Protein AF-A0A9X4HD83-F1 (afdb_monomer_lite)

Radius of gyration: 59.42 Å; chains: 1; bounding box: 118×57×148 Å

Secondary structure (DSSP, 8-state):
---------GGGT---TT-TTTTEEEEEEEESS-EE----TT-HHHHHHS---EE-TT-EEEEEE-TT--EEEE-TTS-EEEE-GGGEEEEEEEESSSSSSTTEEEEEETTEEEEEEHHHHHHHHHHHHHHHHHHHHHHHHHHHHHHHHHHHHHHHHHHHHHHHTT-EEEEEEEEETTTTEEEEEEEEEEE-SSSSSEEEEEEETTS-HHHHHHHHHHS-SSPPPPPPPPPPGGG------PPPPTT----EEEETTEEEESSSS-EEE-SSHHHHHHHHHHHSPPP-

Structure (mmCIF, N/CA/C/O backbone):
data_AF-A0A9X4HD83-F1
#
_entry.id   AF-A0A9X4HD83-F1
#
loop_
_atom_site.group_PDB
_atom_site.id
_atom_site.type_symbol
_atom_site.label_atom_id
_atom_site.label_alt_id
_atom_site.label_comp_id
_atom_site.label_asym_id
_atom_site.label_entity_id
_atom_site.label_seq_id
_atom_site.pdbx_PDB_ins_code
_atom_site.Cartn_x
_atom_site.Cartn_y
_atom_site.Cartn_z
_atom_site.occupancy
_atom_site.B_iso_or_equiv
_atom_site.auth_seq_id
_atom_site.auth_comp_id
_atom_site.auth_asym_id
_atom_site.auth_atom_id
_atom_site.pdbx_PDB_model_num
ATOM 1 N N . MET A 1 1 ? -13.822 3.490 69.985 1.00 32.31 1 MET A N 1
ATOM 2 C CA . MET A 1 1 ? -15.222 3.166 70.335 1.00 32.31 1 MET A CA 1
ATOM 3 C C . MET A 1 1 ? -15.365 1.654 70.404 1.00 32.31 1 MET A C 1
ATOM 5 O O . MET A 1 1 ? -14.929 1.003 69.457 1.00 32.31 1 MET A O 1
ATOM 9 N N . PRO A 1 2 ? -15.870 1.073 71.505 1.00 35.22 2 PRO A N 1
ATOM 10 C CA . PRO A 1 2 ? -16.065 -0.371 71.587 1.00 35.22 2 PRO A CA 1
ATOM 11 C C . PRO A 1 2 ? -17.034 -0.805 70.480 1.00 35.22 2 PRO A C 1
ATOM 13 O O . PRO A 1 2 ? -18.143 -0.284 70.386 1.00 35.22 2 PRO A O 1
ATOM 16 N N . LYS A 1 3 ? -16.575 -1.703 69.596 1.00 40.97 3 LYS A N 1
ATOM 17 C CA . LYS A 1 3 ? -17.375 -2.256 68.497 1.00 40.97 3 LYS A CA 1
ATOM 18 C C . LYS A 1 3 ? -18.615 -2.913 69.095 1.00 40.97 3 LYS A C 1
ATOM 20 O O . LYS A 1 3 ? -18.510 -3.899 69.822 1.00 40.97 3 LYS A O 1
ATOM 25 N N . GLU A 1 4 ? -19.775 -2.343 68.804 1.00 51.53 4 GLU A N 1
ATOM 26 C CA . GLU A 1 4 ? -21.063 -2.898 69.190 1.00 51.53 4 GLU A CA 1
ATOM 27 C C . GLU A 1 4 ? -21.137 -4.350 68.685 1.00 51.53 4 GLU A C 1
ATOM 29 O O . GLU A 1 4 ? -20.899 -4.601 67.501 1.00 51.53 4 GLU A O 1
ATOM 34 N N . LYS A 1 5 ? -21.399 -5.329 69.566 1.00 58.44 5 LYS A N 1
ATOM 35 C CA . LYS A 1 5 ? -21.549 -6.736 69.155 1.00 58.44 5 LYS A CA 1
ATOM 36 C C . LYS A 1 5 ? -22.716 -6.825 68.166 1.00 58.44 5 LYS A C 1
ATOM 38 O O . LYS A 1 5 ? -23.879 -6.744 68.560 1.00 58.44 5 LYS A O 1
ATOM 43 N N . ARG A 1 6 ? -22.392 -6.935 66.876 1.00 66.88 6 ARG A N 1
ATOM 44 C CA . ARG A 1 6 ? -23.356 -7.049 65.779 1.00 66.88 6 ARG A CA 1
ATOM 45 C C . ARG A 1 6 ? -23.996 -8.433 65.858 1.00 66.88 6 ARG A C 1
ATOM 47 O O . ARG A 1 6 ? -23.294 -9.437 65.804 1.00 66.88 6 ARG A O 1
ATOM 54 N N . ILE A 1 7 ? -25.314 -8.480 66.022 1.00 78.88 7 ILE A N 1
ATOM 55 C CA . ILE A 1 7 ? -26.066 -9.737 66.001 1.00 78.88 7 ILE A CA 1
ATOM 56 C C . ILE A 1 7 ? -26.112 -10.222 64.554 1.00 78.88 7 ILE A C 1
ATOM 58 O O . ILE A 1 7 ? -26.499 -9.486 63.647 1.00 78.88 7 ILE A O 1
ATOM 62 N N . GLU A 1 8 ? -25.677 -11.456 64.334 1.00 80.75 8 GLU A N 1
ATOM 63 C CA . GLU A 1 8 ? -25.654 -12.073 63.014 1.00 80.75 8 GLU A CA 1
ATOM 64 C C . GLU A 1 8 ? -27.037 -12.656 62.689 1.00 80.75 8 GLU A C 1
ATOM 66 O O . GLU A 1 8 ? -27.407 -13.738 63.150 1.00 80.75 8 GLU A O 1
ATOM 71 N N . CYS A 1 9 ? -27.828 -11.904 61.922 1.00 85.06 9 CYS A N 1
ATOM 72 C CA . CYS A 1 9 ? -29.148 -12.321 61.452 1.00 85.06 9 CYS A CA 1
ATOM 73 C C . CYS A 1 9 ? -29.027 -13.042 60.096 1.00 85.06 9 CYS A C 1
ATOM 75 O O . CYS A 1 9 ? -28.541 -12.427 59.144 1.00 85.06 9 CYS A O 1
ATOM 77 N N . PRO A 1 10 ? -29.503 -14.294 59.945 1.00 86.25 10 PRO A N 1
ATOM 78 C CA . PRO A 1 10 ? -29.527 -14.991 58.657 1.00 86.25 10 PRO A CA 1
ATOM 79 C C . PRO A 1 10 ? -30.240 -14.220 57.544 1.00 86.25 10 PRO A C 1
ATOM 81 O O . PRO A 1 10 ? -29.787 -14.264 56.402 1.00 86.25 10 PRO A O 1
ATOM 84 N N . ALA A 1 11 ? -31.277 -13.442 57.883 1.00 86.12 11 ALA A N 1
ATOM 85 C CA . ALA A 1 11 ? -31.988 -12.571 56.943 1.00 86.12 11 ALA A CA 1
ATOM 86 C C . ALA A 1 11 ? -31.087 -11.541 56.232 1.00 86.12 11 ALA A C 1
ATOM 88 O O . ALA A 1 11 ? -31.463 -11.023 55.186 1.00 86.12 11 ALA A O 1
ATOM 89 N N . LEU A 1 12 ? -29.903 -11.239 56.780 1.00 83.81 12 LEU A N 1
ATOM 90 C CA . LEU A 1 12 ? -28.929 -10.335 56.157 1.00 83.81 12 LEU A CA 1
ATOM 91 C C . LEU A 1 12 ? -28.120 -11.003 55.044 1.00 83.81 12 LEU A C 1
ATOM 93 O O . LEU A 1 12 ? -27.572 -10.307 54.198 1.00 83.81 12 LEU A O 1
ATOM 97 N N . ARG A 1 13 ? -28.012 -12.335 55.058 1.00 80.88 13 ARG A N 1
ATOM 98 C CA . ARG A 1 13 ? -27.266 -13.104 54.052 1.00 80.88 13 ARG A 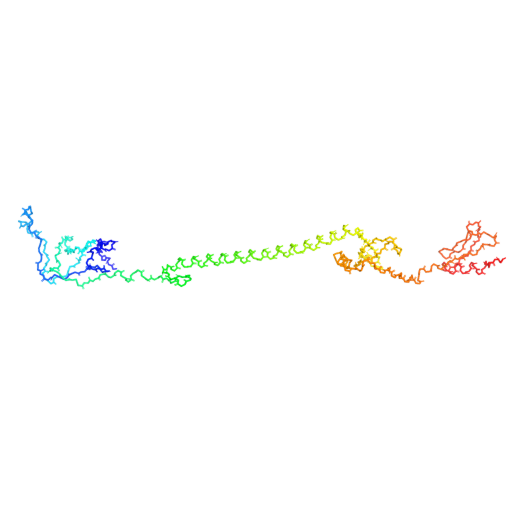CA 1
ATOM 99 C C . ARG A 1 13 ? -28.180 -13.711 53.004 1.00 80.88 13 ARG A C 1
ATOM 101 O O . ARG A 1 13 ? -27.845 -13.716 51.829 1.00 80.88 13 ARG A O 1
ATOM 108 N N . MET A 1 14 ? -29.310 -14.256 53.443 1.00 81.69 14 MET A N 1
ATOM 109 C CA . MET A 1 14 ? -30.221 -15.003 52.587 1.00 81.69 14 MET A CA 1
ATOM 110 C C . MET A 1 14 ? -31.649 -14.850 53.103 1.00 81.69 14 MET A C 1
ATOM 112 O O . MET A 1 14 ? -31.892 -14.969 54.306 1.00 81.69 14 MET A O 1
ATOM 116 N N . ARG A 1 15 ? -32.593 -14.604 52.194 1.00 87.38 15 ARG A N 1
ATOM 117 C CA . ARG A 1 15 ? -34.029 -14.474 52.475 1.00 87.38 15 ARG A CA 1
ATOM 118 C C . ARG A 1 15 ? -34.785 -15.414 51.550 1.00 87.38 15 ARG A C 1
ATOM 120 O O . ARG A 1 15 ? -34.425 -15.520 50.383 1.00 87.38 15 ARG A O 1
ATOM 127 N N . SER A 1 16 ? -35.785 -16.107 52.082 1.00 86.31 16 SER A N 1
ATOM 128 C CA . SER A 1 16 ? -36.700 -16.904 51.262 1.00 86.31 16 SER A CA 1
ATOM 129 C C . SER A 1 16 ? -37.694 -16.006 50.532 1.00 86.31 16 SER A C 1
ATOM 131 O O . SER A 1 16 ? -37.988 -14.910 51.006 1.00 86.31 16 SER A O 1
ATOM 133 N N . ASP A 1 17 ? -38.312 -16.518 49.471 1.00 86.12 17 ASP A N 1
ATOM 134 C CA . ASP A 1 17 ? -39.349 -15.799 48.713 1.00 86.12 17 ASP A CA 1
ATOM 135 C C . ASP A 1 17 ? -40.545 -15.373 49.584 1.00 86.12 17 ASP A C 1
ATOM 137 O O . ASP A 1 17 ? -41.177 -14.354 49.333 1.00 86.12 17 ASP A O 1
ATOM 141 N N . SER A 1 18 ? -40.822 -16.113 50.662 1.00 86.88 18 SER A N 1
ATOM 142 C CA . SER A 1 18 ? -41.888 -15.817 51.627 1.00 86.88 18 SER A CA 1
ATOM 143 C C . SER A 1 18 ? -41.497 -14.816 52.726 1.00 86.88 18 SER A C 1
ATOM 145 O O . SER A 1 18 ? -42.197 -14.716 53.734 1.00 86.88 18 SER A O 1
ATOM 147 N N . TYR A 1 19 ? -40.354 -14.130 52.610 1.00 90.50 19 TYR A N 1
ATOM 148 C CA . TYR A 1 19 ? -39.878 -13.205 53.640 1.00 90.50 19 TYR A CA 1
ATOM 149 C C . TYR A 1 19 ? -40.777 -11.952 53.728 1.00 90.50 19 TYR A C 1
ATOM 151 O O . TYR A 1 19 ? -40.890 -11.209 52.752 1.00 90.50 19 TYR A O 1
ATOM 159 N N . PRO A 1 20 ? -41.379 -11.648 54.894 1.00 88.00 20 PRO A N 1
ATOM 160 C CA . PRO A 1 20 ? -42.465 -10.670 54.993 1.00 88.00 20 PRO A CA 1
ATOM 161 C C . PRO A 1 20 ? -42.009 -9.204 54.972 1.00 88.00 20 PRO A C 1
ATOM 163 O O . PRO A 1 20 ? -42.824 -8.314 54.747 1.00 88.00 20 PRO A O 1
ATOM 166 N N . PHE A 1 21 ? -40.724 -8.918 55.211 1.00 87.12 21 PHE A N 1
ATOM 167 C CA . PHE A 1 21 ? -40.236 -7.545 55.415 1.00 87.12 21 PHE A CA 1
ATOM 168 C C . PHE A 1 21 ? -39.542 -6.923 54.186 1.00 87.12 21 PHE A C 1
ATOM 170 O O . PHE A 1 21 ? -38.970 -5.831 54.267 1.00 87.12 21 PHE A O 1
ATOM 177 N N . GLY A 1 22 ? -39.602 -7.592 53.028 1.00 85.50 22 GLY A N 1
ATOM 178 C CA . GLY A 1 22 ? -39.036 -7.101 51.769 1.00 85.50 22 GLY A CA 1
ATOM 179 C C . GLY A 1 22 ? -37.532 -6.811 51.861 1.00 85.50 22 GLY A C 1
ATOM 180 O O . GLY A 1 22 ? -36.748 -7.658 52.294 1.00 85.50 22 GLY A O 1
ATOM 181 N N . ASN A 1 23 ? -37.123 -5.596 51.468 1.00 84.00 23 ASN A N 1
ATOM 182 C CA . ASN A 1 23 ? -35.718 -5.162 51.457 1.00 84.00 23 ASN A CA 1
ATOM 183 C C . ASN A 1 23 ? -35.147 -4.713 52.809 1.00 84.00 23 ASN A C 1
ATOM 185 O O . ASN A 1 23 ? -33.994 -4.283 52.875 1.00 84.00 23 ASN A O 1
ATOM 189 N N . ARG A 1 24 ? -35.925 -4.845 53.885 1.00 88.62 24 ARG A N 1
ATOM 190 C CA . ARG A 1 24 ? -35.548 -4.381 55.220 1.00 88.62 24 ARG A CA 1
ATOM 191 C C . ARG A 1 24 ? -35.481 -5.544 56.197 1.00 88.62 24 ARG A C 1
ATOM 193 O O . ARG A 1 24 ? -36.272 -6.477 56.111 1.00 88.62 24 ARG A O 1
ATOM 200 N N . VAL A 1 25 ? -34.558 -5.467 57.150 1.00 90.31 25 VAL A N 1
ATOM 201 C CA . VAL A 1 25 ? -34.434 -6.432 58.249 1.00 90.31 25 VAL A CA 1
ATOM 202 C C . VAL A 1 25 ? -34.650 -5.701 59.577 1.00 90.31 25 VAL A C 1
ATOM 204 O O . VAL A 1 25 ? -34.008 -4.670 59.794 1.00 90.31 25 VAL A O 1
ATOM 207 N N . PRO A 1 26 ? -35.529 -6.186 60.476 1.00 92.00 26 PRO A N 1
ATOM 208 C CA . PRO A 1 26 ? -35.697 -5.600 61.804 1.00 92.00 26 PRO A CA 1
ATOM 209 C C . PRO A 1 26 ? -34.367 -5.558 62.570 1.00 92.00 26 PRO A C 1
ATOM 211 O O . PRO A 1 26 ? -33.652 -6.562 62.637 1.00 92.00 26 PRO A O 1
ATOM 214 N N . ARG A 1 27 ? -34.028 -4.400 63.148 1.00 90.38 27 ARG A N 1
ATOM 215 C CA . ARG A 1 27 ? -32.812 -4.205 63.959 1.00 90.38 27 ARG A CA 1
ATOM 216 C C . ARG A 1 27 ? -33.140 -4.155 65.447 1.00 90.38 27 ARG A C 1
ATOM 218 O O . ARG A 1 27 ? -32.462 -4.806 66.247 1.00 90.38 27 ARG A O 1
ATOM 225 N N . THR A 1 28 ? -34.187 -3.421 65.808 1.00 92.75 28 THR A N 1
ATOM 226 C CA . THR A 1 28 ? -34.747 -3.397 67.163 1.00 92.75 28 THR A CA 1
ATOM 227 C C . THR A 1 28 ? -36.263 -3.458 67.111 1.00 92.75 28 THR A C 1
ATOM 229 O O . THR A 1 28 ? -36.877 -2.969 66.161 1.00 92.75 28 THR A O 1
ATOM 232 N N . VAL A 1 29 ? -36.860 -4.046 68.141 1.00 93.81 29 VAL A N 1
ATOM 233 C CA . VAL A 1 29 ? -38.314 -4.111 68.307 1.00 93.81 29 VAL A CA 1
ATOM 234 C C . VAL A 1 29 ? -38.706 -3.579 69.669 1.00 93.81 29 VAL A C 1
ATOM 236 O O . VAL A 1 29 ? -37.963 -3.765 70.635 1.00 93.81 29 VAL A O 1
ATOM 239 N N . ARG A 1 30 ? -39.867 -2.936 69.731 1.00 94.56 30 ARG A N 1
ATOM 240 C CA . ARG A 1 30 ? -40.516 -2.500 70.962 1.00 94.56 30 ARG A CA 1
ATOM 241 C C . ARG A 1 30 ? -41.612 -3.499 71.316 1.00 94.56 30 ARG A C 1
ATOM 243 O O . ARG A 1 30 ? -42.427 -3.858 70.467 1.00 94.56 30 ARG A O 1
ATOM 250 N N . MET A 1 31 ? -41.614 -3.970 72.558 1.00 94.25 31 MET A N 1
ATOM 251 C CA . MET A 1 31 ? -42.592 -4.950 73.033 1.00 94.25 31 MET A CA 1
ATOM 252 C C . MET A 1 31 ? -43.959 -4.300 73.266 1.00 94.25 31 MET A C 1
ATOM 254 O O . MET A 1 31 ? -44.065 -3.341 74.028 1.00 94.25 31 MET A O 1
ATOM 258 N N . LEU A 1 32 ? -45.019 -4.850 72.670 1.00 92.06 32 LEU A N 1
ATOM 259 C CA . LEU A 1 32 ? -46.398 -4.370 72.864 1.00 92.06 32 LEU A CA 1
ATOM 260 C C . LEU A 1 32 ? -47.056 -4.963 74.117 1.00 92.06 32 LEU A C 1
ATOM 262 O O . LEU A 1 32 ? -47.999 -4.397 74.665 1.00 92.06 32 LEU A O 1
ATOM 266 N N . ARG A 1 33 ? -46.547 -6.103 74.590 1.00 90.31 33 ARG A N 1
ATOM 267 C CA . ARG A 1 33 ? -46.971 -6.787 75.818 1.00 90.31 33 ARG A CA 1
ATOM 268 C C . ARG A 1 33 ? -45.798 -7.535 76.436 1.00 90.31 33 ARG A C 1
ATOM 270 O O . ARG A 1 33 ? -44.810 -7.797 75.758 1.00 90.31 33 ARG A O 1
ATOM 277 N N . THR A 1 34 ? -45.915 -7.887 77.713 1.00 90.38 34 THR A N 1
ATOM 278 C CA . THR A 1 34 ? -44.913 -8.725 78.379 1.00 90.38 34 THR A CA 1
ATOM 279 C C . THR A 1 34 ? -44.974 -10.137 77.804 1.00 90.38 34 THR A C 1
ATOM 281 O O . THR A 1 34 ? -46.012 -10.791 77.907 1.00 90.38 34 THR A O 1
ATOM 284 N N . VAL A 1 35 ? -43.874 -10.600 77.206 1.00 86.38 35 VAL A N 1
ATOM 285 C CA . VAL A 1 35 ? -43.758 -11.938 76.607 1.00 86.38 35 VAL A CA 1
ATOM 286 C C . VAL A 1 35 ? -42.845 -12.803 77.461 1.00 86.38 35 VAL A C 1
ATOM 288 O O . VAL A 1 35 ? -41.777 -12.372 77.901 1.00 86.38 35 VAL A O 1
ATOM 291 N N . THR A 1 36 ? -43.269 -14.040 77.681 1.00 85.88 36 THR A N 1
ATOM 292 C CA . THR A 1 36 ? -42.486 -15.093 78.326 1.00 85.88 36 THR A CA 1
ATOM 293 C C . THR A 1 36 ? -42.427 -16.299 77.395 1.00 85.88 36 THR A C 1
ATOM 295 O O . THR A 1 36 ? -43.230 -16.411 76.470 1.00 85.88 36 THR A O 1
ATOM 298 N N . ALA A 1 37 ? -41.453 -17.190 77.585 1.00 78.06 37 ALA A N 1
ATOM 299 C CA . ALA A 1 37 ? -41.402 -18.414 76.787 1.00 78.06 37 ALA A CA 1
ATOM 300 C C . ALA A 1 37 ? -42.675 -19.258 76.991 1.00 78.06 37 ALA A C 1
ATOM 302 O O . ALA A 1 37 ? -43.115 -19.446 78.127 1.00 78.06 37 ALA A O 1
ATOM 303 N N . ASP A 1 38 ? -43.237 -19.780 75.896 1.00 67.62 38 ASP A N 1
ATOM 304 C CA . ASP A 1 38 ? -44.414 -20.651 75.938 1.00 67.62 38 ASP A CA 1
ATOM 305 C C . ASP A 1 38 ? -44.132 -21.914 76.785 1.00 67.62 38 ASP A C 1
ATOM 307 O O . ASP A 1 38 ? -43.090 -22.560 76.604 1.00 67.62 38 ASP A O 1
ATOM 311 N N . PRO A 1 39 ? -45.051 -22.323 77.681 1.00 58.75 39 PRO A N 1
ATOM 312 C CA . PRO A 1 39 ? -44.912 -23.567 78.425 1.00 58.75 39 PRO A CA 1
ATOM 313 C C . PRO A 1 39 ? -45.052 -24.768 77.485 1.00 58.75 39 PRO A C 1
ATOM 315 O O . PRO A 1 39 ? -46.161 -25.162 77.128 1.00 58.75 39 PRO A O 1
ATOM 318 N N . MET A 1 40 ? -43.939 -25.399 77.100 1.00 53.53 40 MET A N 1
ATOM 319 C CA . MET A 1 40 ? -43.999 -26.721 76.473 1.00 53.53 40 MET A CA 1
ATOM 320 C C . MET A 1 40 ? -44.302 -27.816 77.520 1.00 53.53 40 MET A C 1
ATOM 322 O O . MET A 1 40 ? -43.802 -27.739 78.647 1.00 53.53 40 MET A O 1
ATOM 326 N N . PRO A 1 41 ? -45.026 -28.897 77.154 1.00 48.78 41 PRO A N 1
ATOM 327 C CA . PRO A 1 41 ? -45.435 -29.964 78.083 1.00 48.78 41 PRO A CA 1
ATOM 328 C C . PRO A 1 41 ? -44.290 -30.737 78.765 1.00 48.78 41 PRO A C 1
ATOM 330 O O . PRO A 1 41 ? -44.534 -31.473 79.714 1.00 48.78 41 PRO A O 1
ATOM 333 N N . VAL A 1 42 ? -43.041 -30.584 78.308 1.00 50.31 42 VAL A N 1
ATOM 334 C CA . VAL A 1 42 ? -41.858 -31.293 78.844 1.00 50.31 42 VAL A CA 1
ATOM 335 C C . VAL A 1 42 ? -40.857 -30.332 79.520 1.00 50.31 42 VAL A C 1
ATOM 337 O O . VAL A 1 42 ? -39.950 -30.762 80.226 1.00 50.31 42 VAL A O 1
ATOM 340 N N . THR A 1 43 ? -41.054 -29.013 79.407 1.00 50.72 43 THR A N 1
ATOM 341 C CA . THR A 1 43 ? -40.212 -27.965 80.026 1.00 50.72 43 THR A CA 1
ATOM 342 C C . THR A 1 43 ? -40.773 -27.452 81.357 1.00 50.72 43 THR A C 1
ATOM 344 O O . THR A 1 43 ? -40.523 -26.314 81.750 1.00 50.72 43 THR A O 1
ATOM 347 N N . GLY A 1 44 ? -41.512 -28.286 82.095 1.00 46.81 44 GLY A N 1
ATOM 348 C CA . GLY A 1 44 ? -41.990 -27.949 83.445 1.00 46.81 44 GLY A CA 1
ATOM 349 C C . GLY A 1 44 ? -40.860 -27.640 84.442 1.00 46.81 44 GLY A C 1
ATOM 350 O O . GLY A 1 44 ? -41.084 -26.965 85.440 1.00 46.81 44 GLY A O 1
ATOM 351 N N . PHE A 1 45 ? -39.623 -28.061 84.153 1.00 48.44 45 PHE A N 1
ATOM 352 C CA . PHE A 1 45 ? -38.461 -27.826 85.016 1.00 48.44 45 PHE A CA 1
ATOM 353 C C . PHE A 1 45 ? -37.975 -26.364 85.064 1.00 48.44 45 PHE A C 1
ATOM 355 O O . PHE A 1 45 ? -37.441 -25.955 86.095 1.00 48.44 45 PHE A O 1
ATOM 362 N N . SER A 1 46 ? -38.173 -25.558 84.011 1.00 48.91 46 SER A N 1
ATOM 363 C CA . SER A 1 46 ? -37.721 -24.150 83.993 1.00 48.91 46 SER A CA 1
ATOM 364 C C . SER A 1 46 ? -38.647 -23.217 84.780 1.00 48.91 46 SER A C 1
ATOM 366 O O . SER A 1 46 ? -38.176 -22.257 85.386 1.00 48.91 46 SER A O 1
ATOM 368 N N . TYR A 1 47 ? -39.940 -23.549 84.870 1.00 52.69 47 TYR A N 1
ATOM 369 C CA . TYR A 1 47 ? -40.904 -22.833 85.718 1.00 52.69 47 TYR A CA 1
ATOM 370 C C . TYR A 1 47 ? -40.582 -22.950 87.214 1.00 52.69 47 TYR A C 1
ATOM 372 O O . TYR A 1 47 ? -40.932 -22.069 87.992 1.00 52.69 47 TYR A O 1
ATOM 380 N N . ILE A 1 48 ? -39.890 -24.020 87.615 1.00 52.53 48 ILE A N 1
ATOM 381 C CA . ILE A 1 48 ? -39.594 -24.336 89.018 1.00 52.53 48 ILE A CA 1
ATOM 382 C C . ILE A 1 48 ? -38.316 -23.626 89.510 1.00 52.53 48 ILE A C 1
ATOM 384 O O . ILE A 1 48 ? -38.152 -23.431 90.712 1.00 52.53 48 ILE A O 1
ATOM 388 N N . LYS A 1 49 ? -37.413 -23.204 88.609 1.00 54.16 49 LYS A N 1
ATOM 389 C CA . LYS A 1 49 ? -36.118 -22.584 88.965 1.00 54.16 49 LYS A CA 1
ATOM 390 C C . LYS A 1 49 ? -36.055 -21.056 88.834 1.00 54.16 49 LYS A C 1
ATOM 392 O O . LYS A 1 49 ? -35.046 -20.480 89.217 1.00 54.16 49 LYS A O 1
ATOM 397 N N . GLY A 1 50 ? -37.100 -20.397 88.328 1.00 57.22 50 GLY A N 1
ATOM 398 C CA . GLY A 1 50 ? -37.184 -18.928 88.259 1.00 57.22 50 GLY A CA 1
ATOM 399 C C . GLY A 1 50 ? -36.419 -18.254 87.107 1.00 57.22 50 GLY A C 1
ATOM 400 O O . GLY A 1 50 ? -36.591 -17.058 86.901 1.00 57.22 50 GLY A O 1
ATOM 401 N N . ASP A 1 51 ? -35.653 -18.999 86.306 1.00 63.50 51 ASP A N 1
ATOM 402 C CA . ASP A 1 51 ? -34.876 -18.483 85.163 1.00 63.50 51 ASP A CA 1
ATOM 403 C C . ASP A 1 51 ? -35.692 -18.448 83.854 1.00 63.50 51 ASP A C 1
ATOM 405 O O . ASP A 1 51 ? -35.270 -18.951 82.809 1.00 63.50 51 ASP A O 1
ATOM 409 N N . MET A 1 52 ? -36.899 -17.877 83.889 1.00 70.06 52 MET A N 1
ATOM 410 C CA . MET A 1 52 ? -37.699 -17.717 82.671 1.00 70.06 52 MET A CA 1
ATOM 411 C C . MET A 1 52 ? -37.258 -16.464 81.901 1.00 70.06 52 MET A C 1
ATOM 413 O O . MET A 1 52 ? -37.205 -15.381 82.484 1.00 70.06 52 MET A O 1
ATOM 417 N N . PRO A 1 53 ? -36.971 -16.562 80.590 1.00 80.44 53 PRO A N 1
ATOM 418 C CA . PRO A 1 53 ? -36.725 -15.384 79.770 1.00 80.44 53 PRO A CA 1
ATOM 419 C C . PRO A 1 53 ? -38.013 -14.555 79.680 1.00 80.44 53 PRO A C 1
ATOM 421 O O . PRO A 1 53 ? -39.040 -15.043 79.202 1.00 80.44 53 PRO A O 1
ATOM 424 N N . VAL A 1 54 ? -37.948 -13.308 80.149 1.00 85.69 54 VAL A N 1
ATOM 425 C CA . VAL A 1 54 ? -39.057 -12.345 80.120 1.00 85.69 54 VAL A CA 1
ATOM 426 C C . VAL A 1 54 ? -38.625 -11.114 79.332 1.00 85.69 54 VAL A C 1
ATOM 428 O O . VAL A 1 54 ? -37.567 -10.548 79.602 1.00 85.69 54 VAL A O 1
ATOM 431 N N . ALA A 1 55 ? -39.455 -10.699 78.378 1.00 88.69 55 ALA A N 1
ATOM 432 C CA . ALA A 1 55 ? -39.348 -9.419 77.689 1.00 88.69 55 ALA A CA 1
ATOM 433 C C . ALA A 1 55 ? -40.501 -8.513 78.163 1.00 88.69 55 ALA A C 1
ATOM 435 O O . ALA A 1 55 ? -41.652 -8.777 77.802 1.00 88.69 55 ALA A O 1
ATOM 436 N N . PRO A 1 56 ? -40.241 -7.498 79.008 1.00 89.94 56 PRO A N 1
ATOM 437 C CA . PRO A 1 56 ? -41.277 -6.614 79.537 1.00 89.94 56 PRO A CA 1
ATOM 438 C C . PRO A 1 56 ? -41.928 -5.751 78.453 1.00 89.94 56 PRO A C 1
ATOM 440 O O . PRO A 1 56 ? -41.303 -5.396 77.455 1.00 89.94 56 PRO A O 1
ATOM 443 N N . VAL A 1 57 ? -43.192 -5.380 78.670 1.00 92.94 57 VAL A N 1
ATOM 444 C CA . VAL A 1 57 ? -43.910 -4.421 77.817 1.00 92.94 57 VAL A CA 1
ATOM 445 C C . VAL A 1 57 ? -43.173 -3.077 77.722 1.00 92.94 57 VAL A C 1
ATOM 447 O O . VAL A 1 57 ? -42.593 -2.611 78.700 1.00 92.94 57 VAL A O 1
ATOM 450 N N . ASN A 1 58 ? -43.233 -2.438 76.552 1.00 90.75 58 ASN A N 1
ATOM 451 C CA . ASN A 1 58 ? -42.586 -1.171 76.190 1.00 90.75 58 ASN A CA 1
ATOM 452 C C . ASN A 1 58 ? -41.050 -1.162 76.201 1.00 90.75 58 ASN A C 1
ATOM 454 O O . ASN A 1 58 ? -40.460 -0.136 75.859 1.00 90.75 58 ASN A O 1
ATOM 458 N N . GLU A 1 59 ? -40.387 -2.272 76.527 1.00 92.31 59 GLU A N 1
ATOM 459 C CA . GLU A 1 59 ? -38.936 -2.359 76.394 1.00 92.31 59 GLU A CA 1
ATOM 460 C C . GLU A 1 59 ? -38.514 -2.609 74.943 1.00 92.31 59 GLU A C 1
ATOM 462 O O . GLU A 1 59 ? -39.219 -3.252 74.157 1.00 92.31 59 GLU A O 1
ATOM 467 N N . ILE A 1 60 ? -37.345 -2.070 74.589 1.00 93.06 60 ILE A N 1
ATOM 468 C CA . ILE A 1 60 ? -36.765 -2.185 73.253 1.00 93.06 60 ILE A CA 1
ATOM 469 C C . ILE A 1 60 ? -35.634 -3.203 73.295 1.00 93.06 60 ILE A C 1
ATOM 471 O O . ILE A 1 60 ? -34.627 -3.011 73.979 1.00 93.06 60 ILE A O 1
ATOM 475 N N . PHE A 1 61 ? -35.766 -4.254 72.493 1.00 91.69 61 PHE A N 1
ATOM 476 C CA . PHE A 1 61 ? -34.752 -5.292 72.368 1.00 91.69 61 PHE A CA 1
ATOM 477 C C . PHE A 1 61 ? -34.118 -5.275 70.986 1.00 91.69 61 PHE A C 1
ATOM 479 O O . PHE A 1 61 ? -34.764 -5.012 69.967 1.00 91.69 61 PHE A O 1
ATOM 486 N N . LYS A 1 62 ? -32.828 -5.613 70.939 1.00 92.38 62 LYS A N 1
ATOM 487 C CA . LYS A 1 62 ? -32.202 -6.008 69.679 1.00 92.38 62 LYS A CA 1
ATOM 488 C C . LYS A 1 62 ? -32.785 -7.337 69.242 1.00 92.38 62 LYS A C 1
ATOM 490 O O . LYS A 1 62 ? -33.030 -8.206 70.078 1.00 92.38 62 LYS A O 1
ATOM 495 N N . VAL A 1 63 ? -32.951 -7.510 67.940 1.00 92.56 63 VAL A N 1
ATOM 496 C CA . VAL A 1 63 ? -33.569 -8.721 67.411 1.00 92.56 63 VAL A CA 1
ATOM 497 C C . VAL A 1 63 ? -32.651 -9.514 66.515 1.00 92.56 63 VAL A C 1
ATOM 499 O O . VAL A 1 63 ? -31.794 -8.990 65.805 1.00 92.56 63 VAL A O 1
ATOM 502 N N . TRP A 1 64 ? -32.868 -10.817 66.559 1.00 93.25 64 TRP A N 1
ATOM 503 C CA . TRP A 1 64 ? -32.361 -11.770 65.603 1.00 93.25 64 TRP A CA 1
ATOM 504 C C . TRP A 1 64 ? -33.502 -12.162 64.664 1.00 93.25 64 TRP A C 1
ATOM 506 O O . TRP A 1 64 ? -34.573 -12.544 65.130 1.00 93.25 64 TRP A O 1
ATOM 516 N N . THR A 1 65 ? -33.276 -12.072 63.352 1.00 92.44 65 THR A N 1
ATOM 517 C CA . THR A 1 65 ? -34.282 -12.430 62.339 1.00 92.44 65 THR A CA 1
ATOM 518 C C . THR A 1 65 ? -33.746 -13.534 61.434 1.00 92.44 65 THR A C 1
ATOM 520 O O . THR A 1 65 ? -32.663 -13.389 60.851 1.00 92.44 65 THR A O 1
ATOM 523 N N . ASN A 1 66 ? -34.488 -14.635 61.305 1.00 91.75 66 ASN A N 1
ATOM 524 C CA . ASN A 1 66 ? -34.124 -15.727 60.399 1.00 91.75 66 ASN A CA 1
ATOM 525 C C . ASN A 1 66 ? -34.477 -15.403 58.931 1.00 91.75 66 ASN A C 1
ATOM 527 O O . ASN A 1 66 ? -35.179 -14.436 58.643 1.00 91.75 66 ASN A O 1
ATOM 531 N N . SER A 1 67 ? -34.033 -16.243 57.994 1.00 90.69 67 SER A N 1
ATOM 532 C CA . SER A 1 67 ? -34.264 -16.065 56.550 1.00 90.69 67 SER A CA 1
ATOM 533 C C . SER A 1 67 ? -35.735 -16.106 56.112 1.00 90.69 67 SER A C 1
ATOM 535 O O . SER A 1 67 ? -36.034 -15.675 55.002 1.00 90.69 67 SER A O 1
ATOM 537 N N . HIS A 1 68 ? -36.643 -16.578 56.972 1.00 90.00 68 HIS A N 1
ATOM 538 C CA . HIS A 1 68 ? -38.083 -16.676 56.710 1.00 90.00 68 HIS A CA 1
ATOM 539 C C . HIS A 1 68 ? -38.904 -15.562 57.378 1.00 90.00 68 HIS A C 1
ATOM 541 O O . HIS A 1 68 ? -40.107 -15.481 57.158 1.00 90.00 68 HIS A O 1
ATOM 547 N N . GLY A 1 69 ? -38.276 -14.692 58.177 1.00 88.75 69 GLY A N 1
ATOM 548 C CA . GLY A 1 69 ? -38.949 -13.579 58.851 1.00 88.75 69 GLY A CA 1
ATOM 549 C C . GLY A 1 69 ? -39.407 -13.850 60.282 1.00 88.75 69 GLY A C 1
ATOM 550 O O . GLY A 1 69 ? -40.069 -12.996 60.858 1.00 88.75 69 GLY A O 1
ATOM 551 N N . ALA A 1 70 ? -39.041 -14.982 60.888 1.00 90.94 70 ALA A N 1
ATOM 552 C CA . ALA A 1 70 ? -39.250 -15.183 62.319 1.00 90.94 70 ALA A CA 1
ATOM 553 C C . ALA A 1 70 ? -38.285 -14.297 63.118 1.00 90.94 70 ALA A C 1
ATOM 555 O O . ALA A 1 70 ? -37.080 -14.265 62.834 1.00 90.94 70 ALA A O 1
ATOM 556 N N . VAL A 1 71 ? -38.823 -13.602 64.118 1.00 92.12 71 VAL A N 1
ATOM 557 C CA . VAL A 1 71 ? -38.113 -12.604 64.923 1.00 92.12 71 VAL A CA 1
ATOM 558 C C . VAL A 1 71 ? -37.953 -13.122 66.349 1.00 92.12 71 VAL A C 1
ATOM 560 O O . VAL A 1 71 ? -38.885 -13.671 66.930 1.00 92.12 71 VAL A O 1
ATOM 563 N N . ALA A 1 72 ? -36.764 -12.945 66.919 1.00 92.31 72 ALA A N 1
ATOM 564 C CA . ALA A 1 72 ? -36.496 -13.237 68.319 1.00 92.31 72 ALA A CA 1
ATOM 565 C C . ALA A 1 72 ? -35.803 -12.053 69.001 1.00 92.31 72 ALA A C 1
ATOM 567 O O . ALA A 1 72 ? -34.791 -11.558 68.498 1.00 92.31 72 ALA A O 1
ATOM 568 N N . ALA A 1 73 ? -36.310 -11.627 70.158 1.00 91.75 73 ALA A N 1
ATOM 569 C CA . ALA A 1 73 ? -35.628 -10.672 71.025 1.00 91.75 73 ALA A CA 1
ATOM 570 C C . ALA A 1 73 ? -34.373 -11.311 71.627 1.00 91.75 73 ALA A C 1
ATOM 572 O O . ALA A 1 73 ? -34.414 -12.434 72.130 1.00 91.75 73 ALA A O 1
ATOM 573 N N . VAL A 1 74 ? -33.252 -10.595 71.582 1.00 90.62 74 VAL A N 1
ATOM 574 C CA . VAL A 1 74 ? -32.004 -10.986 72.241 1.00 90.62 74 VAL A CA 1
ATOM 575 C C . VAL A 1 74 ? -31.954 -10.295 73.600 1.00 90.62 74 VAL A C 1
ATOM 577 O O . VAL A 1 74 ? -31.749 -9.083 73.681 1.00 90.62 74 VAL A O 1
ATOM 580 N N . LEU A 1 75 ? -32.159 -11.072 74.662 1.00 87.69 75 LEU A N 1
ATOM 581 C CA . LEU A 1 75 ? -32.145 -10.597 76.043 1.00 87.69 75 LEU A CA 1
ATOM 582 C C . LEU A 1 75 ? -30.714 -10.253 76.506 1.00 87.69 75 LEU A C 1
ATOM 584 O O . LEU A 1 75 ? -29.740 -10.724 75.906 1.00 87.69 75 LEU A O 1
ATOM 588 N N . PRO A 1 76 ? -30.543 -9.478 77.598 1.00 83.19 76 PRO A N 1
ATOM 589 C CA . PRO A 1 76 ? -29.222 -9.077 78.098 1.00 83.19 76 PRO A CA 1
ATOM 590 C C . PRO A 1 76 ? -28.287 -10.247 78.433 1.00 83.19 76 PRO A C 1
ATOM 592 O O . PRO A 1 76 ? -27.072 -10.134 78.287 1.00 83.19 76 PRO A O 1
ATOM 595 N N . ASN A 1 77 ? -28.850 -11.392 78.830 1.00 79.81 77 ASN A N 1
ATOM 596 C CA . ASN A 1 77 ? -28.112 -12.627 79.104 1.00 79.81 77 ASN A CA 1
ATOM 597 C C . ASN A 1 77 ? -27.704 -13.399 77.826 1.00 79.81 77 ASN A C 1
ATOM 599 O O . ASN A 1 77 ? -27.149 -14.489 77.918 1.00 79.81 77 ASN A O 1
ATOM 603 N N . GLY A 1 78 ? -27.986 -12.858 76.635 1.00 80.69 78 GLY A N 1
ATOM 604 C CA . GLY A 1 78 ? -27.719 -13.483 75.337 1.00 80.69 78 GLY A CA 1
ATOM 605 C C . GLY A 1 78 ? -28.759 -14.518 74.898 1.00 80.69 78 GLY A C 1
ATOM 606 O O . GLY A 1 78 ? -28.672 -15.023 73.776 1.00 80.69 78 GLY A O 1
ATOM 607 N N . THR A 1 79 ? -29.750 -14.817 75.742 1.00 84.25 79 THR A N 1
ATOM 608 C CA . THR A 1 79 ? -30.845 -15.736 75.411 1.00 84.25 79 THR A CA 1
ATOM 609 C C . THR A 1 79 ? -31.760 -15.115 74.364 1.00 84.25 79 THR A C 1
ATOM 611 O O . THR A 1 79 ? -31.992 -13.906 74.359 1.00 84.25 79 THR A O 1
ATOM 614 N N . ARG A 1 80 ? -32.288 -15.948 73.466 1.00 88.25 80 ARG A N 1
ATOM 615 C CA . ARG A 1 80 ? -33.228 -15.519 72.428 1.00 88.25 80 ARG A CA 1
ATOM 616 C C . ARG A 1 80 ? -34.642 -15.935 72.803 1.00 88.25 80 ARG A C 1
ATOM 618 O O . ARG A 1 80 ? -34.879 -17.111 73.058 1.00 88.25 80 ARG A O 1
ATOM 625 N N . LEU A 1 81 ? -35.560 -14.979 72.795 1.00 89.19 81 LEU A N 1
ATOM 626 C CA . LEU A 1 81 ? -36.984 -15.201 73.010 1.00 89.19 81 LEU A CA 1
ATOM 627 C C . LEU A 1 81 ? -37.715 -14.996 71.684 1.00 89.19 81 LEU A C 1
ATOM 629 O O . LEU A 1 81 ? -37.671 -13.902 71.128 1.00 89.19 81 LEU A O 1
ATOM 633 N N . GLY A 1 82 ? -38.329 -16.054 71.152 1.00 89.81 82 GLY A N 1
ATOM 634 C CA . GLY A 1 82 ? -39.127 -15.967 69.928 1.00 89.81 82 GLY A CA 1
ATOM 635 C C . GLY A 1 82 ? -40.350 -15.080 70.139 1.00 89.81 82 GLY A C 1
ATOM 636 O O . GLY A 1 82 ? -40.982 -15.168 71.187 1.00 89.81 82 GLY A O 1
ATOM 637 N N . LEU A 1 83 ? -40.653 -14.233 69.158 1.00 91.00 83 LEU A N 1
ATOM 638 C CA . LEU A 1 83 ? -41.758 -13.283 69.216 1.00 91.00 83 LEU A CA 1
ATOM 639 C C . LEU A 1 83 ? -42.779 -13.579 68.120 1.00 91.00 83 LEU A C 1
ATOM 641 O O . LEU A 1 83 ? -42.414 -13.862 66.972 1.00 91.00 83 LEU A O 1
ATOM 645 N N . ARG A 1 84 ? -44.059 -13.454 68.458 1.00 89.00 84 ARG A N 1
ATOM 646 C CA . ARG A 1 84 ? -45.162 -13.490 67.492 1.00 89.00 84 ARG A CA 1
ATOM 647 C C . ARG A 1 84 ? -45.396 -12.094 66.902 1.00 89.00 84 ARG A C 1
ATOM 649 O O . ARG A 1 84 ? -45.163 -11.109 67.601 1.00 89.00 84 ARG A O 1
ATOM 656 N N . PRO A 1 85 ? -45.855 -11.969 65.645 1.00 88.25 85 PRO A N 1
ATOM 657 C CA . PRO A 1 85 ? -46.038 -10.670 64.985 1.00 88.25 85 PRO A CA 1
ATOM 658 C C . PRO A 1 85 ? -46.878 -9.657 65.777 1.00 88.25 85 PRO A C 1
ATOM 660 O O . PRO A 1 85 ? -46.621 -8.463 65.715 1.00 88.25 85 PRO A O 1
ATOM 663 N N . GLU A 1 86 ? -47.860 -10.124 66.544 1.00 91.00 86 GLU A N 1
ATOM 664 C CA . GLU A 1 86 ? -48.743 -9.302 67.376 1.00 91.00 86 GLU A CA 1
ATOM 665 C C . GLU A 1 86 ? -48.154 -8.917 68.755 1.00 91.00 86 GLU A C 1
ATOM 667 O O . GLU A 1 86 ? -48.808 -8.247 69.554 1.00 91.00 86 GLU A O 1
ATOM 672 N N . GLU A 1 87 ? -46.953 -9.388 69.097 1.00 91.00 87 GLU A N 1
ATOM 673 C CA . G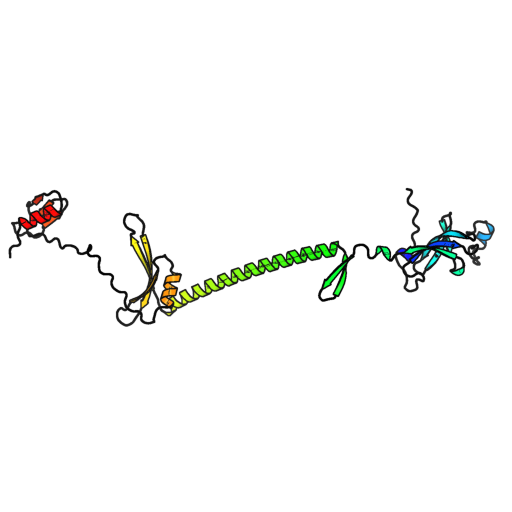LU A 1 87 ? -46.302 -9.139 70.394 1.00 91.00 87 GLU A CA 1
ATOM 674 C C . GLU A 1 87 ? -45.348 -7.946 70.382 1.00 91.00 87 GLU A C 1
ATOM 676 O O . GLU A 1 87 ? -44.960 -7.458 71.447 1.00 91.00 87 GLU A O 1
ATOM 681 N N . PHE A 1 88 ? -44.976 -7.467 69.200 1.00 93.75 88 PHE A N 1
ATOM 682 C CA . PHE A 1 88 ? -43.983 -6.421 69.035 1.00 93.75 88 PHE A CA 1
ATOM 683 C C . PHE A 1 88 ? -44.306 -5.522 67.847 1.00 93.75 88 PHE A C 1
ATOM 685 O O . PHE A 1 88 ? -45.058 -5.876 66.945 1.00 93.75 88 PHE A O 1
ATOM 692 N N . GLU A 1 89 ? -43.650 -4.374 67.818 1.00 94.12 89 GLU A N 1
ATOM 693 C CA . GLU A 1 89 ? -43.533 -3.536 66.632 1.00 94.12 89 GLU A CA 1
ATOM 694 C C . GLU A 1 89 ? -42.055 -3.256 66.342 1.00 94.12 89 GLU A C 1
ATOM 696 O O . GLU A 1 89 ? -41.206 -3.276 67.237 1.00 94.12 89 GLU A O 1
ATOM 701 N N . VAL A 1 90 ? -41.713 -3.047 65.071 1.00 93.19 90 VAL A N 1
ATOM 702 C CA . VAL A 1 90 ? -40.325 -2.789 64.675 1.00 93.19 90 VAL A CA 1
ATOM 703 C C . VAL A 1 90 ? -40.011 -1.310 64.862 1.00 93.19 90 VAL A C 1
ATOM 705 O O . VAL A 1 90 ? -40.535 -0.470 64.136 1.00 93.19 90 VAL A O 1
ATOM 708 N N . GLU A 1 91 ? -39.117 -1.016 65.802 1.00 91.69 91 GLU A N 1
ATOM 709 C CA . GLU A 1 91 ? -38.687 0.345 66.138 1.00 91.69 91 GLU A CA 1
ATOM 710 C C . GLU A 1 91 ? -37.664 0.863 65.118 1.00 91.69 91 GLU A C 1
ATOM 712 O O . GLU A 1 91 ? -37.780 1.971 64.600 1.00 91.69 91 GLU A O 1
ATOM 717 N N . THR A 1 92 ? -36.651 0.049 64.790 1.00 90.56 92 THR A N 1
ATOM 718 C CA . THR A 1 92 ? -35.628 0.422 63.803 1.00 90.56 92 THR A CA 1
ATOM 719 C C . THR A 1 92 ? -35.402 -0.675 62.776 1.00 90.56 92 THR A C 1
ATOM 721 O O . THR A 1 92 ? -35.369 -1.870 63.086 1.00 90.56 92 THR A O 1
ATOM 724 N N . TRP A 1 93 ? -35.204 -0.243 61.534 1.00 90.38 93 TRP A N 1
ATOM 725 C CA . TRP A 1 93 ? -34.961 -1.098 60.381 1.00 90.38 93 TRP A CA 1
ATOM 726 C C . TRP A 1 93 ? -33.509 -0.989 59.925 1.00 90.38 93 TRP A C 1
ATOM 728 O O . TRP A 1 93 ? -32.879 0.062 60.045 1.00 90.38 93 TRP A O 1
ATOM 738 N N . LEU A 1 94 ? -32.991 -2.071 59.355 1.00 84.75 94 LEU A N 1
ATOM 739 C CA . LEU A 1 94 ? -31.814 -2.043 58.501 1.00 84.75 94 LEU A CA 1
ATOM 740 C C . LEU A 1 94 ? -32.272 -2.145 57.041 1.00 84.75 94 LEU A C 1
ATOM 742 O O . LEU A 1 94 ? -32.849 -3.163 56.659 1.00 84.75 94 LEU A O 1
ATOM 746 N N . ASP A 1 95 ? -32.032 -1.099 56.251 1.00 79.50 95 ASP A N 1
ATOM 747 C CA . ASP A 1 95 ? -32.341 -1.070 54.819 1.00 79.50 95 ASP A CA 1
ATOM 748 C C . ASP A 1 95 ? -31.144 -1.575 54.007 1.00 79.50 95 ASP A C 1
ATOM 750 O O . ASP A 1 95 ? -30.035 -1.060 54.146 1.00 79.50 95 ASP A O 1
ATOM 754 N N . LEU A 1 96 ? -31.365 -2.608 53.191 1.00 72.62 96 LEU A N 1
ATOM 755 C CA . LEU A 1 96 ? -30.333 -3.213 52.345 1.00 72.62 96 LEU A CA 1
ATOM 756 C C . LEU A 1 96 ? -30.328 -2.641 50.917 1.00 72.62 96 LEU A C 1
ATOM 758 O O . LEU A 1 96 ? -29.460 -3.000 50.125 1.00 72.62 96 LEU A O 1
ATOM 762 N N . SER A 1 97 ? -31.281 -1.770 50.564 1.00 63.72 97 SER A N 1
ATOM 763 C CA . SER A 1 97 ? -31.371 -1.193 49.214 1.00 63.72 97 SER A CA 1
ATOM 764 C C . SER A 1 97 ? -30.287 -0.149 48.931 1.00 63.72 97 SER A C 1
ATOM 766 O O . SER A 1 97 ? -29.838 -0.019 47.794 1.00 63.72 97 SER A O 1
ATOM 768 N N . THR A 1 98 ? -29.803 0.539 49.965 1.00 55.31 98 THR A N 1
ATOM 769 C CA . THR A 1 98 ? -28.858 1.656 49.835 1.00 55.31 98 THR A CA 1
ATOM 770 C C . THR A 1 98 ? -27.427 1.217 49.516 1.00 55.31 98 THR A C 1
ATOM 772 O O . THR A 1 98 ? -26.669 1.997 48.954 1.00 55.31 98 THR A O 1
ATOM 775 N N . GLU A 1 99 ? -27.031 -0.019 49.839 1.00 54.66 99 GLU A N 1
ATOM 776 C CA . GLU A 1 99 ? -25.649 -0.491 49.630 1.00 54.66 99 GLU A CA 1
ATOM 777 C C . GLU A 1 99 ? -25.411 -1.094 48.232 1.00 54.66 99 GLU A C 1
ATOM 779 O O . GLU A 1 99 ? -24.267 -1.180 47.795 1.00 54.66 99 GLU A O 1
ATOM 784 N N . ALA A 1 100 ? -26.460 -1.478 47.496 1.00 57.84 100 ALA A N 1
ATOM 785 C CA . ALA A 1 100 ? -26.309 -2.241 46.251 1.00 57.84 100 ALA A CA 1
ATOM 786 C C . ALA A 1 100 ? -25.981 -1.393 45.004 1.00 57.84 100 ALA A C 1
ATOM 788 O O . ALA A 1 100 ? -25.495 -1.935 44.014 1.00 57.84 100 ALA A O 1
ATOM 789 N N . THR A 1 101 ? -26.238 -0.081 45.020 1.00 54.72 101 THR A N 1
ATOM 790 C CA . THR A 1 101 ? -26.103 0.785 43.827 1.00 54.72 101 THR A CA 1
ATOM 791 C C . THR A 1 101 ? -25.015 1.852 43.937 1.00 54.72 101 THR A C 1
ATOM 793 O O . THR A 1 101 ? -24.783 2.593 42.982 1.00 54.72 101 THR A O 1
ATOM 796 N N . VAL A 1 102 ? -24.338 1.958 45.080 1.00 57.25 102 VAL A N 1
ATOM 797 C CA . VAL A 1 102 ? -23.284 2.958 45.289 1.00 57.25 102 VAL A CA 1
ATOM 798 C C . VAL A 1 102 ? -22.011 2.496 44.571 1.00 57.25 102 VAL A C 1
ATOM 800 O O . VAL A 1 102 ? -21.357 1.555 45.007 1.00 57.25 102 VAL A O 1
ATOM 803 N N . GLY A 1 103 ? -21.665 3.154 43.458 1.00 66.62 103 GLY A N 1
ATOM 804 C CA . GLY A 1 103 ? -20.424 2.907 42.701 1.00 66.62 103 GLY A CA 1
ATOM 805 C C . GLY A 1 103 ? -20.573 2.137 41.380 1.00 66.62 103 GLY A C 1
ATOM 806 O O . GLY A 1 103 ? -19.561 1.765 40.782 1.00 66.62 103 GLY A O 1
ATOM 807 N N . LEU A 1 104 ? -21.804 1.898 40.915 1.00 80.00 104 LEU A N 1
ATOM 808 C CA . LEU A 1 104 ? -22.064 1.336 39.586 1.00 80.00 104 LEU A CA 1
ATOM 809 C C . LEU A 1 104 ? -22.191 2.444 38.527 1.00 80.00 104 LEU A C 1
ATOM 811 O O . LEU A 1 104 ? -22.852 3.456 38.760 1.00 80.00 104 LEU A O 1
ATOM 815 N N . VAL A 1 105 ? -21.610 2.218 37.351 1.00 84.56 105 VAL A N 1
ATOM 816 C CA . VAL A 1 105 ? -21.705 3.081 36.165 1.00 84.56 105 VAL A CA 1
ATOM 817 C C . VAL A 1 105 ? -22.535 2.429 35.069 1.00 84.56 105 VAL A C 1
ATOM 819 O O . VAL A 1 105 ? -22.652 1.205 35.005 1.00 84.56 105 VAL A O 1
ATOM 822 N N . ASP A 1 106 ? -23.129 3.259 34.217 1.00 87.25 106 ASP A N 1
ATOM 823 C CA . ASP A 1 106 ? -23.861 2.798 33.044 1.00 87.25 106 ASP A CA 1
ATOM 824 C C . ASP A 1 106 ? -22.896 2.380 31.934 1.00 87.25 106 ASP A C 1
ATOM 826 O O . ASP A 1 106 ? -22.032 3.150 31.519 1.00 87.25 106 ASP A O 1
ATOM 830 N N . PHE A 1 107 ? -23.061 1.154 31.449 1.00 85.38 107 PHE A N 1
ATOM 831 C CA . PHE A 1 107 ? -22.350 0.604 30.304 1.00 85.38 107 PHE A CA 1
ATOM 832 C C . PHE A 1 107 ? -23.367 0.079 29.298 1.00 85.38 107 PHE A C 1
ATOM 834 O O . PHE A 1 107 ? -24.255 -0.693 29.668 1.00 85.38 107 PHE A O 1
ATOM 841 N N . GLY A 1 108 ? -23.247 0.470 28.033 1.00 84.19 108 GLY A N 1
ATOM 842 C CA . GLY A 1 108 ? -24.230 0.084 27.033 1.00 84.19 108 GLY A CA 1
ATOM 843 C C . GLY A 1 108 ? -23.725 0.072 25.602 1.00 84.19 108 GLY A C 1
ATOM 844 O O . GLY A 1 108 ? -22.714 0.687 25.275 1.00 84.19 108 GLY A O 1
ATOM 845 N N . PHE A 1 109 ? -24.459 -0.665 24.773 1.00 80.50 109 PHE A N 1
ATOM 846 C CA . PHE A 1 109 ? -24.244 -0.832 23.338 1.00 80.50 109 PHE A CA 1
ATOM 847 C C . PHE A 1 109 ? -25.612 -1.001 22.663 1.00 80.50 109 PHE A C 1
ATOM 849 O O . PHE A 1 109 ? -26.444 -1.745 23.187 1.00 80.50 109 PHE A O 1
ATOM 856 N N . ASP A 1 110 ? -25.847 -0.317 21.537 1.00 72.81 110 ASP A N 1
ATOM 857 C CA . ASP A 1 110 ? -27.109 -0.343 20.773 1.00 72.81 110 ASP A CA 1
ATOM 858 C C . ASP A 1 110 ? -28.365 -0.279 21.669 1.00 72.81 110 ASP A C 1
ATOM 860 O O . ASP A 1 110 ? -29.127 -1.245 21.783 1.00 72.81 110 ASP A O 1
ATOM 864 N N . ASP A 1 111 ? -28.530 0.847 22.373 1.00 81.94 111 ASP A N 1
ATOM 865 C CA . ASP A 1 111 ? -29.659 1.182 23.264 1.00 81.94 111 ASP A CA 1
ATOM 866 C C . ASP A 1 111 ? -29.890 0.263 24.479 1.00 81.94 111 ASP A C 1
ATOM 868 O O . ASP A 1 111 ? -30.825 0.467 25.259 1.00 81.94 111 ASP A O 1
ATOM 872 N N . ARG A 1 112 ? -29.022 -0.725 24.717 1.00 85.75 112 ARG A N 1
ATOM 873 C CA . ARG A 1 112 ? -29.070 -1.575 25.915 1.00 85.75 112 ARG A CA 1
ATOM 874 C C . ARG A 1 112 ? -28.083 -1.080 26.960 1.00 85.75 112 ARG A C 1
ATOM 876 O O . ARG A 1 112 ? -26.887 -1.048 26.700 1.00 85.75 112 ARG A O 1
ATOM 883 N N . MET A 1 113 ? -28.581 -0.752 28.154 1.00 85.25 113 MET A N 1
ATOM 884 C CA . MET A 1 113 ? -27.786 -0.273 29.290 1.00 85.25 113 MET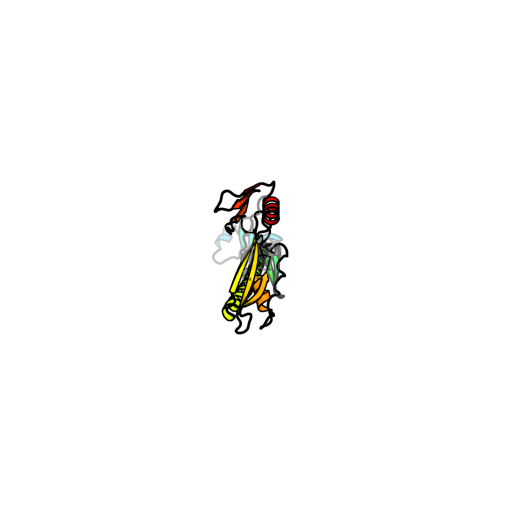 A CA 1
ATOM 885 C C . MET A 1 113 ? -27.744 -1.302 30.418 1.00 85.25 113 MET A C 1
ATOM 887 O O . MET A 1 113 ? -28.766 -1.867 30.805 1.00 85.25 113 MET A O 1
ATOM 891 N N . THR A 1 114 ? -26.556 -1.510 30.975 1.00 86.81 114 THR A N 1
ATOM 892 C CA . THR A 1 114 ? -26.304 -2.391 32.117 1.00 86.81 114 THR A CA 1
ATOM 893 C C . THR A 1 114 ? -25.447 -1.657 33.142 1.00 86.81 114 THR A C 1
ATOM 895 O O . THR A 1 114 ? -24.519 -0.934 32.786 1.00 86.81 114 THR A O 1
ATOM 898 N N . LYS A 1 115 ? -25.736 -1.847 34.431 1.00 87.12 115 LYS A N 1
ATOM 899 C CA . LYS A 1 115 ? -24.928 -1.288 35.519 1.00 87.12 115 LYS A CA 1
ATOM 900 C C . LYS A 1 115 ? -23.704 -2.174 35.763 1.00 87.12 115 LYS A C 1
ATOM 902 O O . LYS A 1 115 ? -23.857 -3.359 36.054 1.00 87.12 115 LYS A O 1
ATOM 907 N N . VAL A 1 116 ? -22.503 -1.609 35.669 1.00 88.12 116 VAL A N 1
ATOM 908 C CA . VAL A 1 116 ? -21.225 -2.306 35.909 1.00 88.12 116 VAL A CA 1
ATOM 909 C C . VAL A 1 116 ? -20.387 -1.566 36.946 1.00 88.12 116 VAL A C 1
ATOM 911 O O . VAL A 1 116 ? -20.621 -0.393 37.220 1.00 88.12 116 VAL A O 1
ATOM 914 N N . THR A 1 117 ? -19.402 -2.230 37.548 1.00 89.50 117 THR A N 1
ATOM 915 C CA . THR A 1 117 ? -18.480 -1.558 38.475 1.00 89.50 117 THR A CA 1
ATOM 916 C C . THR A 1 117 ? -17.538 -0.611 37.726 1.00 89.50 117 THR A C 1
ATOM 918 O O . THR A 1 117 ? -17.163 -0.863 36.578 1.00 89.50 117 THR A O 1
ATOM 921 N N . GLN A 1 118 ? -17.099 0.460 38.395 1.00 85.88 118 GLN A N 1
ATOM 922 C CA . GLN A 1 118 ? -16.121 1.410 37.843 1.00 85.88 118 GLN A CA 1
ATOM 923 C C . GLN A 1 118 ? -14.816 0.730 37.383 1.00 85.88 118 GLN A C 1
ATOM 925 O O . GLN A 1 118 ? -14.222 1.114 36.373 1.00 85.88 118 GLN A O 1
ATOM 930 N N . GLU A 1 119 ? -14.363 -0.290 38.115 1.00 89.56 119 GLU A N 1
ATOM 931 C CA . GLU A 1 119 ? -13.161 -1.058 37.780 1.00 89.56 119 GLU A CA 1
ATOM 932 C C . GLU A 1 119 ? -13.346 -1.856 36.483 1.00 89.56 119 GLU A C 1
ATOM 934 O O . GLU A 1 119 ? -12.513 -1.766 35.579 1.00 89.56 119 GLU A O 1
ATOM 939 N N . ALA A 1 120 ? -14.471 -2.568 36.344 1.00 88.75 120 ALA A N 1
ATOM 940 C CA . ALA A 1 120 ? -14.778 -3.332 35.138 1.00 88.75 120 ALA A CA 1
ATOM 941 C C . ALA A 1 120 ? -14.881 -2.424 33.904 1.00 88.75 120 ALA A C 1
ATOM 943 O O . ALA A 1 120 ? -14.336 -2.753 32.849 1.00 88.75 120 ALA A O 1
ATOM 944 N N . TYR A 1 121 ? -15.507 -1.253 34.056 1.00 89.88 121 TYR A N 1
ATOM 945 C CA . TYR A 1 121 ? -15.592 -0.247 32.997 1.00 89.88 121 TYR A CA 1
ATOM 946 C C . TYR A 1 121 ? -14.207 0.265 32.568 1.00 89.88 121 TYR A C 1
ATOM 948 O O . TYR A 1 121 ? -13.903 0.339 31.379 1.00 89.88 121 TYR A O 1
ATOM 956 N N . SER A 1 122 ? -13.323 0.541 33.530 1.00 90.88 122 SER A N 1
ATOM 957 C CA . SER A 1 122 ? -11.963 1.022 33.244 1.00 90.88 122 SER A CA 1
ATOM 958 C C . SER A 1 122 ? -11.115 -0.029 32.514 1.00 90.88 122 SER A C 1
ATOM 960 O O . SER A 1 122 ? -10.399 0.297 31.566 1.00 90.88 122 SER A O 1
ATOM 962 N N . ILE A 1 123 ? -11.230 -1.304 32.907 1.00 93.56 123 ILE A N 1
ATOM 963 C CA . ILE A 1 123 ? -10.563 -2.423 32.219 1.00 93.56 123 ILE A CA 1
ATOM 964 C C . ILE A 1 123 ? -11.081 -2.561 30.785 1.00 93.56 123 ILE A C 1
ATOM 966 O O . ILE A 1 123 ? -10.286 -2.777 29.867 1.00 93.56 123 ILE A O 1
ATOM 970 N N . PHE A 1 124 ? -12.397 -2.443 30.589 1.00 92.38 124 PHE A N 1
ATOM 971 C CA . PHE A 1 124 ? -13.007 -2.493 29.264 1.00 92.38 124 PHE A CA 1
ATOM 972 C C . PHE A 1 124 ? -12.448 -1.391 28.357 1.00 92.38 124 PHE A C 1
ATOM 974 O O . PHE A 1 124 ? -11.911 -1.704 27.296 1.00 92.38 124 PHE A O 1
ATOM 981 N N . LEU A 1 125 ? -12.468 -0.132 28.809 1.00 91.00 125 LEU A N 1
ATOM 982 C CA . LEU A 1 125 ? -11.946 0.996 28.030 1.00 91.00 125 LEU A CA 1
ATOM 983 C C . LEU A 1 125 ? -10.462 0.837 27.683 1.00 91.00 125 LEU A C 1
ATOM 985 O O . LEU A 1 125 ? -10.057 1.117 26.556 1.00 91.00 125 LEU A O 1
ATOM 989 N N . ALA A 1 126 ? -9.645 0.350 28.621 1.00 94.00 126 ALA A N 1
ATOM 990 C CA . ALA A 1 126 ? -8.230 0.097 28.362 1.00 94.00 126 ALA A CA 1
ATOM 991 C C . ALA A 1 126 ? -8.027 -0.989 27.289 1.00 94.00 126 ALA A C 1
ATOM 993 O O . ALA A 1 126 ? -7.166 -0.853 26.415 1.00 94.00 126 ALA A O 1
ATOM 994 N N . ARG A 1 127 ? -8.832 -2.059 27.324 1.00 95.75 127 ARG A N 1
ATOM 995 C CA . ARG A 1 127 ? -8.792 -3.129 26.316 1.00 95.75 127 ARG A CA 1
ATOM 996 C C . ARG A 1 127 ? -9.283 -2.657 24.956 1.00 95.75 127 ARG A C 1
ATOM 998 O O . ARG A 1 127 ? -8.650 -3.002 23.962 1.00 95.75 127 ARG A O 1
ATOM 1005 N N . GLU A 1 128 ? -10.351 -1.868 24.905 1.00 94.81 128 GLU A N 1
ATOM 1006 C CA . GLU A 1 128 ? -10.833 -1.274 23.657 1.00 94.81 128 GLU A CA 1
ATOM 1007 C C . GLU A 1 128 ? -9.814 -0.317 23.053 1.00 94.81 128 GLU A C 1
ATOM 1009 O O . GLU A 1 128 ? -9.510 -0.426 21.868 1.00 94.81 128 GLU A O 1
ATOM 1014 N N . GLY A 1 129 ? -9.209 0.556 23.863 1.00 95.56 129 GLY A N 1
ATOM 1015 C CA . GLY A 1 129 ? -8.132 1.433 23.407 1.00 95.56 129 GLY A CA 1
ATOM 1016 C C . GLY A 1 129 ? -6.956 0.642 22.830 1.00 95.56 129 GLY A C 1
ATOM 1017 O O . GLY A 1 129 ? -6.471 0.948 21.741 1.00 95.56 129 GLY A O 1
ATOM 1018 N N . ALA A 1 130 ? -6.540 -0.435 23.505 1.00 96.31 130 ALA A N 1
ATOM 1019 C CA . ALA A 1 130 ? -5.479 -1.312 23.012 1.00 96.31 130 ALA A CA 1
ATOM 1020 C C . ALA A 1 130 ? -5.874 -2.069 21.730 1.00 96.31 130 ALA A C 1
ATOM 1022 O O . ALA A 1 130 ? -5.042 -2.241 20.837 1.00 96.31 130 ALA A O 1
ATOM 1023 N N . ALA A 1 131 ? -7.123 -2.530 21.621 1.00 96.81 131 ALA A N 1
ATOM 1024 C CA . ALA A 1 131 ? -7.635 -3.192 20.424 1.00 96.81 131 ALA A CA 1
ATOM 1025 C C . ALA A 1 131 ? -7.693 -2.222 19.239 1.00 96.81 131 ALA A C 1
ATOM 1027 O O . ALA A 1 131 ? -7.210 -2.551 18.158 1.00 96.81 131 ALA A O 1
ATOM 1028 N N . ARG A 1 132 ? -8.186 -1.002 19.464 1.00 96.81 132 ARG A N 1
ATOM 1029 C CA . ARG A 1 132 ? -8.215 0.068 18.468 1.00 96.81 132 ARG A CA 1
ATOM 1030 C C . ARG A 1 132 ? -6.813 0.424 17.981 1.00 96.81 132 ARG A C 1
ATOM 1032 O O . ARG A 1 132 ? -6.592 0.447 16.776 1.00 96.81 132 ARG A O 1
ATOM 1039 N N . GLY A 1 133 ? -5.849 0.584 18.889 1.00 97.31 133 GLY A N 1
ATOM 1040 C CA . GLY A 1 133 ? -4.454 0.831 18.511 1.00 97.31 133 GLY A CA 1
ATOM 1041 C C . GLY A 1 133 ? -3.856 -0.296 17.657 1.00 97.31 133 GLY A C 1
ATOM 1042 O O . GLY A 1 133 ? -3.135 -0.035 16.696 1.00 97.31 133 GLY A O 1
ATOM 1043 N N . LYS A 1 134 ? -4.197 -1.561 17.945 1.00 97.88 134 LYS A N 1
ATOM 1044 C CA . LYS A 1 134 ? -3.794 -2.699 17.099 1.00 97.88 134 LYS A CA 1
ATOM 1045 C C . LYS A 1 134 ? -4.452 -2.662 15.721 1.00 97.88 134 LYS A C 1
ATOM 1047 O O . LYS A 1 134 ? -3.775 -2.953 14.741 1.00 97.88 134 LYS A O 1
ATOM 1052 N N . ILE A 1 135 ? -5.740 -2.326 15.646 1.00 98.19 135 ILE A N 1
ATOM 1053 C CA . ILE A 1 135 ? -6.468 -2.199 14.375 1.00 98.19 135 ILE A CA 1
ATOM 1054 C C . ILE A 1 135 ? -5.834 -1.102 13.516 1.00 98.19 135 ILE A C 1
ATOM 1056 O O . ILE A 1 135 ? -5.539 -1.344 12.351 1.00 98.19 135 ILE A O 1
ATOM 1060 N N . GLU A 1 136 ? -5.541 0.061 14.096 1.00 98.12 136 GLU A N 1
ATOM 1061 C CA . GLU A 1 136 ? -4.889 1.172 13.392 1.00 98.12 136 GLU A CA 1
ATOM 1062 C C . GLU A 1 136 ? -3.493 0.774 12.879 1.00 98.12 136 GLU A C 1
ATOM 1064 O O . GLU A 1 136 ? -3.171 1.006 11.713 1.00 98.12 136 GLU A O 1
ATOM 1069 N N . ALA A 1 137 ? -2.688 0.088 13.697 1.00 97.94 137 ALA A N 1
ATOM 1070 C CA . ALA A 1 137 ? -1.374 -0.407 13.282 1.00 97.94 137 ALA A CA 1
ATOM 1071 C C . ALA A 1 137 ? -1.455 -1.469 12.167 1.00 97.94 137 ALA A C 1
ATOM 1073 O O . ALA A 1 137 ? -0.626 -1.484 11.254 1.00 97.94 137 ALA A O 1
ATOM 1074 N N . LEU A 1 138 ? -2.444 -2.367 12.224 1.00 98.25 138 LEU A N 1
ATOM 1075 C CA . LEU A 1 138 ? -2.680 -3.349 11.164 1.00 98.25 138 LEU A CA 1
ATOM 1076 C C . LEU A 1 138 ? -3.131 -2.673 9.869 1.00 98.25 138 LEU A C 1
ATOM 1078 O O . LEU A 1 138 ? -2.627 -3.036 8.810 1.00 98.25 138 LEU A O 1
ATOM 1082 N N . GLN A 1 139 ? -3.997 -1.663 9.952 1.00 98.31 139 GLN A N 1
ATOM 1083 C CA . GLN A 1 139 ? -4.434 -0.899 8.787 1.00 98.31 139 GLN A CA 1
ATOM 1084 C C . GLN A 1 139 ? -3.259 -0.179 8.116 1.00 98.31 139 GLN A C 1
ATOM 1086 O O . GLN A 1 139 ? -3.135 -0.210 6.897 1.00 98.31 139 GLN A O 1
ATOM 1091 N N . GLN A 1 140 ? -2.356 0.420 8.897 1.00 98.06 140 GLN A N 1
ATOM 1092 C CA . GLN A 1 140 ? -1.148 1.050 8.354 1.00 98.06 140 GLN A CA 1
ATOM 1093 C C . GLN A 1 140 ? -0.250 0.042 7.631 1.00 98.06 140 GLN A C 1
ATOM 1095 O O . GLN A 1 140 ? 0.242 0.323 6.539 1.00 98.06 140 GLN A O 1
ATOM 1100 N N . ARG A 1 141 ? -0.053 -1.146 8.216 1.00 98.31 141 ARG A N 1
ATOM 1101 C CA . ARG A 1 141 ? 0.737 -2.215 7.590 1.00 98.31 141 ARG A CA 1
ATOM 1102 C C . ARG A 1 141 ? 0.093 -2.747 6.316 1.00 98.31 141 ARG A C 1
ATOM 1104 O O . ARG A 1 141 ? 0.825 -3.056 5.384 1.00 98.31 141 ARG A O 1
ATOM 1111 N N . LEU A 1 142 ? -1.234 -2.863 6.294 1.00 98.44 142 LEU A N 1
ATOM 1112 C CA . LEU A 1 142 ? -1.979 -3.280 5.112 1.00 98.44 142 LEU A CA 1
ATOM 1113 C C . LEU A 1 142 ? -1.796 -2.259 3.985 1.00 98.44 142 LEU A C 1
ATOM 1115 O O . LEU A 1 142 ? -1.311 -2.624 2.925 1.00 98.44 142 LEU A O 1
ATOM 1119 N N . ASN A 1 143 ? -2.022 -0.974 4.267 1.00 98.06 143 ASN A N 1
ATOM 1120 C CA . ASN A 1 143 ? -1.837 0.093 3.282 1.00 98.06 143 ASN A CA 1
ATOM 1121 C C . ASN A 1 143 ? -0.399 0.134 2.726 1.00 98.06 143 ASN A C 1
ATOM 1123 O O . ASN A 1 143 ? -0.199 0.334 1.532 1.00 98.06 143 ASN A O 1
ATOM 1127 N N . ALA A 1 144 ? 0.611 -0.060 3.580 1.00 97.94 144 ALA A N 1
ATOM 1128 C CA . ALA A 1 144 ? 2.008 -0.107 3.145 1.00 97.94 144 ALA A CA 1
ATOM 1129 C C . ALA A 1 144 ? 2.323 -1.352 2.295 1.00 97.94 144 ALA A C 1
ATOM 1131 O O . ALA A 1 144 ? 3.156 -1.293 1.393 1.00 97.94 144 ALA A O 1
ATOM 1132 N N . ALA A 1 145 ? 1.679 -2.487 2.586 1.00 97.81 145 ALA A N 1
ATOM 1133 C CA . ALA A 1 145 ? 1.810 -3.695 1.781 1.00 97.81 145 ALA A CA 1
ATOM 1134 C C . ALA A 1 145 ? 1.153 -3.522 0.406 1.00 97.81 145 ALA A C 1
ATOM 1136 O O . ALA A 1 145 ? 1.779 -3.877 -0.589 1.00 97.81 145 ALA A O 1
ATOM 1137 N N . ASP A 1 146 ? -0.037 -2.920 0.349 1.00 98.12 146 ASP A N 1
ATOM 1138 C CA . ASP A 1 146 ? -0.749 -2.641 -0.903 1.00 98.12 146 ASP A CA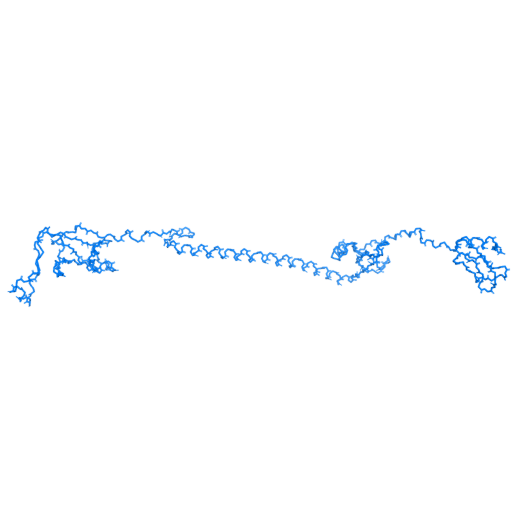 1
ATOM 1139 C C . ASP A 1 146 ? 0.072 -1.707 -1.805 1.00 98.12 146 ASP A C 1
ATOM 1141 O O . ASP A 1 146 ? 0.332 -2.040 -2.957 1.00 98.12 146 ASP A O 1
ATOM 1145 N N . GLN A 1 147 ? 0.628 -0.617 -1.258 1.00 97.56 147 GLN A N 1
ATOM 1146 C CA . GLN A 1 147 ? 1.527 0.275 -2.010 1.00 97.56 147 GLN A CA 1
ATOM 1147 C C . GLN A 1 147 ? 2.739 -0.461 -2.597 1.00 97.56 147 GLN A C 1
ATOM 1149 O O . GLN A 1 147 ? 3.157 -0.196 -3.725 1.00 97.56 147 GLN A O 1
ATOM 1154 N N . ARG A 1 148 ? 3.310 -1.405 -1.840 1.00 98.06 148 ARG A N 1
ATOM 1155 C CA . ARG A 1 148 ? 4.437 -2.213 -2.310 1.00 98.06 148 ARG A CA 1
ATOM 1156 C C . ARG A 1 148 ? 4.022 -3.184 -3.415 1.00 98.06 148 ARG A C 1
ATOM 1158 O O . ARG A 1 148 ? 4.821 -3.438 -4.313 1.00 98.06 148 ARG A O 1
ATOM 1165 N N . ILE A 1 149 ? 2.815 -3.741 -3.345 1.00 98.19 149 ILE A N 1
ATOM 1166 C CA . ILE A 1 149 ? 2.268 -4.591 -4.407 1.00 98.19 149 ILE A CA 1
ATOM 1167 C C . ILE A 1 149 ? 2.090 -3.761 -5.680 1.00 98.19 149 ILE A C 1
ATOM 1169 O O . ILE A 1 149 ? 2.621 -4.160 -6.711 1.00 98.19 149 ILE A O 1
ATOM 1173 N N . ASP A 1 150 ? 1.495 -2.569 -5.595 1.00 97.81 150 ASP A N 1
ATOM 1174 C CA . ASP A 1 150 ? 1.312 -1.673 -6.747 1.00 97.81 150 ASP A CA 1
ATOM 1175 C C . ASP A 1 150 ? 2.650 -1.281 -7.414 1.00 97.81 150 ASP A C 1
ATOM 1177 O O . ASP A 1 150 ? 2.753 -1.118 -8.633 1.00 97.81 150 ASP A O 1
ATOM 1181 N N . GLU A 1 151 ? 3.714 -1.094 -6.629 1.00 96.38 151 GLU A N 1
ATOM 1182 C CA . GLU A 1 151 ? 5.068 -0.866 -7.153 1.00 96.38 151 GLU A CA 1
ATOM 1183 C C . GLU A 1 151 ? 5.633 -2.094 -7.873 1.00 96.38 151 GLU A C 1
ATOM 1185 O O . GLU A 1 151 ? 6.164 -1.966 -8.979 1.00 96.38 151 GLU A O 1
ATOM 1190 N N . LEU A 1 152 ? 5.493 -3.278 -7.274 1.00 97.62 152 LEU A N 1
ATOM 1191 C CA . LEU A 1 152 ? 5.978 -4.532 -7.850 1.00 97.62 152 LEU A CA 1
ATOM 1192 C C . LEU A 1 152 ? 5.203 -4.933 -9.106 1.00 97.62 152 LEU A C 1
ATOM 1194 O O . LEU A 1 152 ? 5.805 -5.448 -10.044 1.00 97.62 152 LEU A O 1
ATOM 1198 N N . GLU A 1 153 ? 3.898 -4.684 -9.155 1.00 97.81 153 GLU A N 1
ATOM 1199 C CA . GLU A 1 153 ? 3.080 -4.927 -10.344 1.00 97.81 153 GLU A CA 1
ATOM 1200 C C . GLU A 1 153 ? 3.503 -4.022 -11.503 1.00 97.81 153 GLU A C 1
ATOM 1202 O O . GLU A 1 153 ? 3.627 -4.494 -12.635 1.00 97.81 153 GLU A O 1
ATOM 1207 N N . ARG A 1 154 ? 3.825 -2.750 -11.228 1.00 97.12 154 ARG A N 1
ATOM 1208 C CA . ARG A 1 154 ? 4.394 -1.847 -12.241 1.00 97.12 154 ARG A CA 1
ATOM 1209 C C . ARG A 1 154 ? 5.756 -2.323 -12.733 1.00 97.12 154 ARG A C 1
ATOM 1211 O O . ARG A 1 154 ? 5.996 -2.327 -13.936 1.00 97.12 154 ARG A O 1
ATOM 1218 N N . ASP A 1 155 ? 6.640 -2.753 -11.837 1.00 97.31 155 ASP A N 1
ATOM 1219 C CA . ASP A 1 155 ? 7.945 -3.296 -12.232 1.00 97.31 155 ASP A CA 1
ATOM 1220 C C . ASP A 1 155 ? 7.823 -4.593 -13.026 1.00 97.31 155 ASP A C 1
ATOM 1222 O O . ASP A 1 155 ? 8.520 -4.777 -14.024 1.00 97.31 155 ASP A O 1
ATOM 1226 N N . LYS A 1 156 ? 6.897 -5.470 -12.635 1.00 97.69 156 LYS A N 1
ATOM 1227 C CA . LYS A 1 156 ? 6.575 -6.662 -13.411 1.00 97.69 156 LYS A CA 1
ATOM 1228 C C . LYS A 1 156 ? 6.095 -6.281 -14.808 1.00 97.69 156 LYS A C 1
ATOM 1230 O O . LYS A 1 156 ? 6.584 -6.844 -15.777 1.00 97.69 156 LYS A O 1
ATOM 1235 N N . HIS A 1 157 ? 5.196 -5.307 -14.924 1.00 97.62 157 HIS A N 1
ATOM 1236 C CA . HIS A 1 157 ? 4.696 -4.865 -16.223 1.00 97.62 157 HIS A CA 1
ATOM 1237 C C . HIS A 1 157 ? 5.810 -4.307 -17.125 1.00 97.62 157 HIS A C 1
ATOM 1239 O O . HIS A 1 157 ? 5.809 -4.568 -18.329 1.00 97.62 157 HIS A O 1
ATOM 1245 N N . ARG A 1 158 ? 6.801 -3.611 -16.550 1.00 97.62 158 ARG A N 1
ATOM 1246 C CA . ARG A 1 158 ? 8.009 -3.167 -17.268 1.00 97.62 158 ARG A CA 1
ATOM 1247 C C . ARG A 1 158 ? 8.840 -4.342 -17.778 1.00 97.62 158 ARG A C 1
ATOM 1249 O O . ARG A 1 158 ? 9.206 -4.353 -18.949 1.00 97.62 158 ARG A O 1
ATOM 1256 N N . LEU A 1 159 ? 9.109 -5.335 -16.928 1.00 97.62 159 LEU A N 1
ATOM 1257 C CA . LEU A 1 159 ? 9.855 -6.539 -17.318 1.00 97.62 159 LEU A CA 1
ATOM 1258 C C . LEU A 1 159 ? 9.118 -7.339 -18.398 1.00 97.62 159 LEU A C 1
ATOM 1260 O O . LEU A 1 159 ? 9.721 -7.699 -19.404 1.00 97.62 159 LEU A O 1
ATOM 1264 N N . ASP A 1 160 ? 7.810 -7.537 -18.230 1.00 97.69 160 ASP A N 1
ATOM 1265 C CA . ASP A 1 160 ? 6.964 -8.220 -19.212 1.00 97.69 160 ASP A CA 1
ATOM 1266 C C . ASP A 1 160 ? 6.955 -7.451 -20.554 1.00 97.69 160 ASP A C 1
ATOM 1268 O O . ASP A 1 160 ? 6.916 -8.058 -21.625 1.00 97.69 160 ASP A O 1
ATOM 1272 N N . SER A 1 161 ? 7.028 -6.113 -20.528 1.00 95.31 161 SER A N 1
ATOM 1273 C CA . SER A 1 161 ? 7.114 -5.280 -21.740 1.00 95.31 161 SER A CA 1
ATOM 1274 C C . SER A 1 161 ? 8.463 -5.419 -22.448 1.00 95.31 161 SER A C 1
ATOM 1276 O O . SER A 1 161 ? 8.487 -5.552 -23.671 1.00 95.31 161 SER A O 1
ATOM 1278 N N . LEU A 1 162 ? 9.571 -5.446 -21.701 1.00 95.44 162 LEU A N 1
ATOM 1279 C CA . LEU A 1 162 ? 10.901 -5.709 -22.259 1.00 95.44 162 LEU A CA 1
ATOM 1280 C C . LEU A 1 162 ? 10.958 -7.087 -22.930 1.00 95.44 162 LEU A C 1
ATOM 1282 O O . LEU A 1 162 ? 11.415 -7.199 -24.066 1.00 95.44 162 LEU A O 1
ATOM 1286 N N . GLU A 1 163 ? 10.452 -8.119 -22.248 1.00 94.56 163 GLU A N 1
ATOM 1287 C CA . GLU A 1 163 ? 10.446 -9.497 -22.750 1.00 94.56 163 GLU A CA 1
ATOM 1288 C C . GLU A 1 163 ? 9.548 -9.646 -23.984 1.00 94.56 163 GLU A C 1
ATOM 1290 O O . GLU A 1 163 ? 9.983 -10.165 -25.010 1.00 94.56 163 GLU A O 1
ATOM 1295 N N . SER A 1 164 ? 8.305 -9.162 -23.915 1.00 94.88 164 SER A N 1
ATOM 1296 C CA . SER A 1 164 ? 7.322 -9.337 -24.995 1.00 94.88 164 SER A CA 1
ATOM 1297 C C . SER A 1 164 ? 7.678 -8.601 -26.284 1.00 94.88 164 SER A C 1
ATOM 1299 O O . SER A 1 164 ? 7.284 -9.050 -27.362 1.00 94.88 164 SER A O 1
ATOM 1301 N N . ASN A 1 165 ? 8.419 -7.496 -26.188 1.00 92.12 165 ASN A N 1
ATOM 1302 C CA . ASN A 1 165 ? 8.846 -6.720 -27.348 1.00 92.12 165 ASN A CA 1
ATOM 1303 C C . ASN A 1 165 ? 10.313 -6.962 -27.737 1.00 92.12 165 ASN A C 1
ATOM 1305 O O . ASN A 1 165 ? 10.788 -6.336 -28.685 1.00 92.12 165 ASN A O 1
ATOM 1309 N N . CYS A 1 166 ? 11.019 -7.855 -27.032 1.00 92.38 166 CYS A N 1
ATOM 1310 C CA . CYS A 1 166 ? 12.448 -8.119 -27.218 1.00 92.38 166 CYS A CA 1
ATOM 1311 C C . CYS A 1 166 ? 13.291 -6.831 -27.208 1.00 92.38 166 CYS A C 1
ATOM 1313 O O . CYS A 1 166 ? 14.130 -6.631 -28.086 1.00 92.38 166 CYS A O 1
ATOM 1315 N N . TRP A 1 167 ? 13.020 -5.926 -26.265 1.00 95.25 167 TRP A N 1
ATOM 1316 C CA . TRP A 1 167 ? 13.757 -4.668 -26.154 1.00 95.25 167 TRP A CA 1
ATOM 1317 C C . TRP A 1 167 ? 15.094 -4.862 -25.445 1.00 95.25 167 TRP A C 1
ATOM 1319 O O . TRP A 1 167 ? 15.166 -5.527 -24.409 1.00 95.25 167 TRP A O 1
ATOM 1329 N N . ASP A 1 168 ? 16.127 -4.207 -25.965 1.00 96.12 168 ASP A N 1
ATOM 1330 C CA . ASP A 1 168 ? 17.449 -4.173 -25.349 1.00 96.12 168 ASP A CA 1
ATOM 1331 C C . ASP A 1 168 ? 17.599 -2.951 -24.444 1.00 96.12 168 ASP A C 1
ATOM 1333 O O . ASP A 1 168 ? 17.054 -1.880 -24.716 1.00 96.12 168 ASP A O 1
ATOM 1337 N N . ILE A 1 169 ? 18.394 -3.102 -23.387 1.00 95.88 169 ILE A N 1
ATOM 1338 C CA . ILE A 1 169 ? 18.806 -1.997 -22.520 1.00 95.88 169 ILE A CA 1
ATOM 1339 C C . ILE A 1 169 ? 20.290 -1.742 -22.761 1.00 95.88 169 ILE A C 1
ATOM 1341 O O . ILE A 1 169 ? 21.114 -2.643 -22.585 1.00 95.88 169 ILE A O 1
ATOM 1345 N N . ARG A 1 170 ? 20.631 -0.509 -23.135 1.00 94.38 170 ARG A N 1
ATOM 1346 C CA . ARG A 1 170 ? 22.010 -0.051 -23.317 1.00 94.38 170 ARG A CA 1
ATOM 1347 C C . ARG A 1 170 ? 22.350 0.980 -22.254 1.00 94.38 170 ARG A C 1
ATOM 1349 O O . ARG A 1 170 ? 21.549 1.858 -21.948 1.00 94.38 170 ARG A O 1
ATOM 1356 N N . PHE A 1 171 ? 23.542 0.838 -21.690 1.00 92.62 171 PHE A N 1
ATOM 1357 C CA . PHE A 1 171 ? 24.120 1.799 -20.764 1.00 92.62 171 PHE A CA 1
ATOM 1358 C C . PHE A 1 171 ? 25.301 2.442 -21.466 1.00 92.62 171 PHE A C 1
ATOM 1360 O O . PHE A 1 171 ? 26.252 1.743 -21.817 1.00 92.62 171 PHE A O 1
ATOM 1367 N N . ASP A 1 172 ? 25.221 3.748 -21.663 1.00 87.19 172 ASP A N 1
ATOM 1368 C CA . ASP A 1 172 ? 26.290 4.531 -22.261 1.00 87.19 172 ASP A CA 1
ATOM 1369 C C . ASP A 1 172 ? 26.935 5.405 -21.194 1.00 87.19 172 ASP A C 1
ATOM 1371 O O . ASP A 1 172 ? 26.251 5.935 -20.318 1.00 87.19 172 ASP A O 1
ATOM 1375 N N . SER A 1 173 ? 28.257 5.522 -21.236 1.00 84.94 173 SER A N 1
ATOM 1376 C CA . SER A 1 173 ? 29.025 6.282 -20.255 1.00 84.94 173 SER A CA 1
ATOM 1377 C C . SER A 1 173 ? 29.857 7.311 -20.994 1.00 84.94 173 SER A C 1
ATOM 1379 O O . SER A 1 173 ? 30.738 6.960 -21.779 1.00 84.94 173 SER A O 1
ATOM 1381 N N . SER A 1 174 ? 29.572 8.585 -20.744 1.00 78.44 174 SER A N 1
ATOM 1382 C CA . SER A 1 174 ? 30.304 9.692 -21.343 1.00 78.44 174 SER A CA 1
ATOM 1383 C C . SER A 1 174 ? 31.136 10.420 -20.284 1.00 78.44 174 SER A C 1
ATOM 1385 O O . SER A 1 174 ? 30.649 10.676 -19.178 1.00 78.44 174 SER A O 1
ATOM 1387 N N . PRO A 1 175 ? 32.407 10.756 -20.576 1.00 79.62 175 PRO A N 1
ATOM 1388 C CA . PRO A 1 175 ? 33.225 11.539 -19.660 1.00 79.62 175 PRO A CA 1
ATOM 1389 C C . PRO A 1 175 ? 32.620 12.925 -19.432 1.00 79.62 175 PRO A C 1
ATOM 1391 O O . PRO A 1 175 ? 32.359 13.666 -20.382 1.00 79.62 175 PRO A O 1
ATOM 1394 N N . ASN A 1 176 ? 32.484 13.313 -18.168 1.00 72.38 176 ASN A N 1
ATOM 1395 C CA . ASN A 1 176 ? 32.239 14.700 -17.803 1.00 72.38 176 ASN A CA 1
ATOM 1396 C C . ASN A 1 176 ? 33.617 15.372 -17.757 1.00 72.38 176 ASN A C 1
ATOM 1398 O O . ASN A 1 176 ? 34.426 15.041 -16.890 1.00 72.38 176 ASN A O 1
ATOM 1402 N N . GLY A 1 177 ? 33.923 16.225 -18.742 1.00 69.56 177 GLY A N 1
ATOM 1403 C CA . GLY A 1 177 ? 35.271 16.779 -18.965 1.00 69.56 177 GLY A CA 1
ATOM 1404 C C . GLY A 1 177 ? 35.995 17.242 -17.692 1.00 69.56 177 GLY A C 1
ATOM 1405 O O . GLY A 1 177 ? 35.344 17.706 -16.765 1.00 69.56 177 GLY A O 1
ATOM 1406 N N . ASP A 1 178 ? 37.327 17.085 -17.653 1.00 60.94 178 ASP A N 1
ATOM 1407 C CA . ASP A 1 178 ? 38.318 17.416 -16.596 1.00 60.94 178 ASP A CA 1
ATOM 1408 C C . ASP A 1 178 ? 37.982 17.084 -15.121 1.00 60.94 178 ASP A C 1
ATOM 1410 O O . ASP A 1 178 ? 38.839 17.219 -14.246 1.00 60.94 178 ASP A O 1
ATOM 1414 N N . ALA A 1 179 ? 36.778 16.599 -14.816 1.00 65.56 179 ALA A N 1
ATOM 1415 C CA . ALA A 1 179 ? 36.274 16.368 -13.466 1.00 65.56 179 ALA A CA 1
ATOM 1416 C C . ALA A 1 179 ? 36.529 14.939 -12.964 1.00 65.56 179 ALA A C 1
ATOM 1418 O O . ALA A 1 179 ? 36.296 14.656 -11.791 1.00 65.56 179 ALA A O 1
ATOM 1419 N N . GLY A 1 180 ? 37.014 14.043 -13.832 1.00 71.06 180 GLY A N 1
ATOM 1420 C CA . GLY A 1 180 ? 37.286 12.645 -13.485 1.00 71.06 180 GLY A CA 1
ATOM 1421 C C . GLY A 1 180 ? 36.032 11.816 -13.186 1.00 71.06 180 GLY A C 1
ATOM 1422 O O . GLY A 1 180 ? 36.150 10.761 -12.568 1.00 71.06 180 GLY A O 1
ATOM 1423 N N . ASP A 1 181 ? 34.859 12.291 -13.611 1.00 78.12 181 ASP A N 1
ATOM 1424 C CA . ASP A 1 181 ? 33.561 11.637 -13.433 1.00 78.12 181 ASP A CA 1
ATOM 1425 C C . ASP A 1 181 ? 32.926 11.316 -14.800 1.00 78.12 181 ASP A C 1
ATOM 1427 O O . ASP A 1 181 ? 33.351 11.847 -15.833 1.00 78.12 181 ASP A O 1
ATOM 1431 N N . SER A 1 182 ? 31.911 10.455 -14.827 1.00 75.88 182 SER A N 1
ATOM 1432 C CA . SER A 1 182 ? 31.191 10.069 -16.047 1.00 75.88 182 SER A CA 1
ATOM 1433 C C . SER A 1 182 ? 29.686 10.192 -15.861 1.00 75.88 182 SER A C 1
ATOM 1435 O O . SER A 1 182 ? 29.163 9.767 -14.836 1.00 75.88 182 SER A O 1
ATOM 1437 N N . SER A 1 183 ? 28.981 10.706 -16.866 1.00 81.69 183 SER A N 1
ATOM 1438 C CA . SER A 1 183 ? 27.521 10.621 -16.911 1.00 81.69 183 SER A CA 1
ATOM 1439 C C . SER A 1 183 ? 27.098 9.289 -17.512 1.00 81.69 183 SER A C 1
ATOM 1441 O O . SER A 1 183 ? 27.668 8.858 -18.516 1.00 81.69 183 SER A O 1
ATOM 1443 N N . ILE A 1 184 ? 26.087 8.650 -16.920 1.00 85.19 184 ILE A N 1
ATOM 1444 C CA . ILE A 1 184 ? 25.490 7.427 -17.457 1.00 85.19 184 ILE A CA 1
ATOM 1445 C C . ILE A 1 184 ? 24.145 7.759 -18.111 1.00 85.19 184 ILE A C 1
ATOM 1447 O O . ILE A 1 184 ? 23.235 8.303 -17.483 1.00 85.19 184 ILE A O 1
ATOM 1451 N N . ASN A 1 185 ? 24.018 7.396 -19.383 1.00 89.38 185 ASN A N 1
ATOM 1452 C CA . ASN A 1 185 ? 22.769 7.382 -20.133 1.00 89.38 185 ASN A CA 1
ATOM 1453 C C . ASN A 1 185 ? 22.217 5.949 -20.175 1.00 89.38 185 ASN A C 1
ATOM 1455 O O . ASN A 1 185 ? 22.971 4.987 -20.330 1.00 89.38 185 ASN A O 1
ATOM 1459 N N . ILE A 1 186 ? 20.900 5.810 -20.047 1.00 93.81 186 ILE A N 1
ATOM 1460 C CA . ILE A 1 186 ? 20.181 4.549 -20.223 1.00 93.81 186 ILE A CA 1
ATOM 1461 C C . ILE A 1 186 ? 19.287 4.665 -21.452 1.00 93.81 186 ILE A C 1
ATOM 1463 O O . ILE A 1 186 ? 18.379 5.493 -21.471 1.00 93.81 186 ILE A O 1
ATOM 1467 N N . GLU A 1 187 ? 19.481 3.784 -22.427 1.00 94.50 187 GLU A N 1
ATOM 1468 C CA . GLU A 1 187 ? 18.670 3.708 -23.641 1.00 94.50 187 GLU A CA 1
ATOM 1469 C C . GLU A 1 187 ? 17.911 2.376 -23.707 1.00 94.50 187 GLU A C 1
ATOM 1471 O O . GLU A 1 187 ? 18.467 1.307 -23.445 1.00 94.50 187 GLU A O 1
ATOM 1476 N N . VAL A 1 188 ? 16.634 2.438 -24.083 1.00 95.44 188 VAL A N 1
ATOM 1477 C CA . VAL A 1 188 ? 15.810 1.276 -24.437 1.00 95.44 188 VAL A CA 1
ATOM 1478 C C . VAL A 1 188 ? 15.718 1.218 -25.954 1.00 95.44 188 VAL A C 1
ATOM 1480 O O . VAL A 1 188 ? 15.271 2.179 -26.586 1.00 95.44 188 VAL A O 1
ATOM 1483 N N . VAL A 1 189 ? 16.135 0.099 -26.538 1.00 94.19 189 VAL A N 1
ATOM 1484 C CA . VAL A 1 189 ? 16.256 -0.081 -27.986 1.00 94.19 189 VAL A CA 1
ATOM 1485 C C . VAL A 1 189 ? 15.274 -1.140 -28.470 1.00 94.19 189 VAL A C 1
ATOM 1487 O O . VAL A 1 189 ? 15.241 -2.257 -27.956 1.00 94.19 189 VAL A O 1
ATOM 1490 N N . GLY A 1 190 ? 14.474 -0.782 -29.473 1.00 92.69 190 GLY A N 1
ATOM 1491 C CA . GLY A 1 190 ? 13.615 -1.718 -30.193 1.00 92.69 190 GLY A CA 1
ATOM 1492 C C . GLY A 1 190 ? 14.239 -2.192 -31.506 1.00 92.69 190 GLY A C 1
ATOM 1493 O O . GLY A 1 190 ? 15.166 -1.568 -32.031 1.00 92.69 190 GLY A O 1
ATOM 1494 N N . HIS A 1 191 ? 13.671 -3.265 -32.058 1.00 90.81 191 HIS A N 1
ATOM 1495 C CA . HIS A 1 191 ? 14.122 -3.909 -33.293 1.00 90.81 191 HIS A CA 1
ATOM 1496 C C . HIS A 1 191 ? 13.015 -3.926 -34.354 1.00 90.81 191 HIS A C 1
ATOM 1498 O O . HIS A 1 191 ? 11.879 -4.314 -34.078 1.00 90.81 191 HIS A O 1
ATOM 1504 N N . TRP A 1 192 ? 13.347 -3.548 -35.588 1.00 89.00 192 TRP A N 1
ATOM 1505 C CA . TRP A 1 192 ? 12.439 -3.498 -36.737 1.00 89.00 192 TRP A CA 1
ATOM 1506 C C . TRP A 1 192 ? 13.036 -4.175 -37.968 1.00 89.00 192 TRP A C 1
ATOM 1508 O O . TRP A 1 192 ? 14.244 -4.252 -38.157 1.00 89.00 192 TRP A O 1
ATOM 1518 N N . MET A 1 193 ? 12.148 -4.615 -38.860 1.00 87.38 193 MET A N 1
ATOM 1519 C CA . MET A 1 193 ? 12.514 -5.248 -40.132 1.00 87.38 193 MET A CA 1
ATOM 1520 C C . MET A 1 193 ? 12.937 -4.256 -41.223 1.00 87.38 193 MET A C 1
ATOM 1522 O O . MET A 1 193 ? 13.443 -4.678 -42.258 1.00 87.38 193 MET A O 1
ATOM 1526 N N . ASP A 1 194 ? 12.708 -2.957 -41.025 1.00 85.88 194 ASP A N 1
ATOM 1527 C CA . ASP A 1 194 ? 13.027 -1.910 -41.999 1.00 85.88 194 ASP A CA 1
ATOM 1528 C C . ASP A 1 194 ? 13.986 -0.881 -41.393 1.00 85.88 194 ASP A C 1
ATOM 1530 O O . ASP A 1 194 ? 14.024 -0.699 -40.174 1.00 85.88 194 ASP A O 1
ATOM 1534 N N . LYS A 1 195 ? 14.797 -0.246 -42.242 1.00 81.81 195 LYS A N 1
ATOM 1535 C CA . LYS A 1 195 ? 15.909 0.602 -41.811 1.00 81.81 195 LYS A CA 1
ATOM 1536 C C . LYS A 1 195 ? 15.413 1.906 -41.154 1.00 81.81 195 LYS A C 1
ATOM 1538 O O . LYS A 1 195 ? 14.486 2.527 -41.667 1.00 81.81 195 LYS A O 1
ATOM 1543 N N . PRO A 1 196 ? 16.058 2.368 -40.065 1.00 85.81 196 PRO A N 1
ATOM 1544 C CA . PRO A 1 196 ? 17.081 1.655 -39.298 1.00 85.81 196 PRO A CA 1
ATOM 1545 C C . PRO A 1 196 ? 16.457 0.494 -38.515 1.00 85.81 196 PRO A C 1
ATOM 1547 O O . PRO A 1 196 ? 15.378 0.645 -37.936 1.00 85.81 196 PRO A O 1
ATOM 1550 N N . PHE A 1 197 ? 17.153 -0.649 -38.535 1.00 86.94 197 PHE A N 1
ATOM 1551 C CA . PHE A 1 197 ? 16.700 -1.894 -37.907 1.00 86.94 197 PHE A CA 1
ATOM 1552 C C . PHE A 1 197 ? 16.655 -1.797 -36.381 1.00 86.94 197 PHE A C 1
ATOM 1554 O O . PHE A 1 197 ? 15.915 -2.536 -35.752 1.00 86.94 197 PHE A O 1
ATOM 1561 N N . GLU A 1 198 ? 17.400 -0.864 -35.796 1.00 90.94 198 GLU A N 1
ATOM 1562 C CA . GLU A 1 198 ? 17.377 -0.564 -34.369 1.00 90.94 198 GLU A CA 1
ATOM 1563 C C . GLU A 1 198 ? 17.005 0.898 -34.155 1.00 90.94 198 GLU A C 1
ATOM 1565 O O . GLU A 1 198 ? 17.424 1.768 -34.927 1.00 90.94 198 GLU A O 1
ATOM 1570 N N . ARG A 1 199 ? 16.223 1.180 -33.109 1.00 90.62 199 ARG A N 1
ATOM 1571 C CA . ARG A 1 199 ? 15.880 2.556 -32.711 1.00 90.62 199 ARG A CA 1
ATOM 1572 C C . ARG A 1 199 ? 15.783 2.672 -31.210 1.00 90.62 199 ARG A C 1
ATOM 1574 O O . ARG A 1 199 ? 15.202 1.806 -30.558 1.00 90.62 199 ARG A O 1
ATOM 1581 N N . VAL A 1 200 ? 16.278 3.790 -30.697 1.00 91.88 200 VAL A N 1
ATOM 1582 C CA . VAL A 1 200 ? 16.057 4.204 -29.315 1.00 91.88 200 VAL A CA 1
ATOM 1583 C C . VAL A 1 200 ? 14.601 4.646 -29.171 1.00 91.88 200 VAL A C 1
ATOM 1585 O O . VAL A 1 200 ? 14.127 5.500 -29.920 1.00 91.88 200 VAL A O 1
ATOM 1588 N N . ILE A 1 201 ? 13.884 4.030 -28.237 1.00 93.44 201 ILE A N 1
ATOM 1589 C CA . ILE A 1 201 ? 12.456 4.274 -27.968 1.00 93.44 201 ILE A CA 1
ATOM 1590 C C . ILE A 1 201 ? 12.184 4.815 -26.573 1.00 93.44 201 ILE A C 1
ATOM 1592 O O . ILE A 1 201 ? 11.109 5.355 -26.324 1.00 93.44 201 ILE A O 1
ATOM 1596 N N . GLY A 1 202 ? 13.168 4.726 -25.689 1.00 92.88 202 GLY A N 1
ATOM 1597 C CA . GLY A 1 202 ? 13.185 5.418 -24.413 1.00 92.88 202 GLY A CA 1
ATOM 1598 C C . GLY A 1 202 ? 14.619 5.762 -24.046 1.00 92.88 202 GLY A C 1
ATOM 1599 O O . GLY A 1 202 ? 15.532 5.005 -24.368 1.00 92.88 202 GLY A O 1
ATOM 1600 N N . GLU A 1 203 ? 14.819 6.899 -23.393 1.00 92.75 203 GLU A N 1
ATOM 1601 C CA . GLU A 1 203 ? 16.135 7.355 -22.957 1.00 92.75 203 GLU A CA 1
ATOM 1602 C C . GLU A 1 203 ? 16.034 8.069 -21.606 1.00 92.75 203 GLU A C 1
ATOM 1604 O O . GLU A 1 203 ? 15.044 8.736 -21.290 1.00 92.75 203 GLU A O 1
ATOM 1609 N N . ASN A 1 204 ? 17.054 7.922 -20.766 1.00 92.06 204 ASN A N 1
ATOM 1610 C CA . ASN A 1 204 ? 17.109 8.636 -19.503 1.00 92.06 204 ASN A CA 1
ATOM 1611 C C . ASN A 1 204 ? 18.546 8.965 -19.091 1.00 92.06 204 ASN A C 1
ATOM 1613 O O . ASN A 1 204 ? 19.353 8.077 -18.835 1.00 92.06 204 ASN A O 1
ATOM 1617 N N . TYR A 1 205 ? 18.810 10.262 -18.930 1.00 86.69 205 TYR A N 1
ATOM 1618 C CA . TYR A 1 205 ? 20.102 10.826 -18.515 1.00 86.69 205 TYR A CA 1
ATOM 1619 C C . TYR A 1 205 ? 20.211 11.047 -16.998 1.00 86.69 205 TYR A C 1
ATOM 1621 O O . TYR A 1 205 ? 21.091 11.758 -16.524 1.00 86.69 205 TYR A O 1
ATOM 1629 N N . SER A 1 206 ? 19.265 10.519 -16.220 1.00 86.56 206 SER A N 1
ATOM 1630 C CA . SER A 1 206 ? 19.230 10.625 -14.754 1.00 86.56 206 SER A CA 1
ATOM 1631 C C . SER A 1 206 ? 19.337 9.253 -14.092 1.00 86.56 206 SER A C 1
ATOM 1633 O O . SER A 1 206 ? 18.847 9.068 -12.979 1.00 86.56 206 SER A O 1
ATOM 1635 N N . GLU A 1 207 ? 19.922 8.284 -14.803 1.00 87.44 207 GLU A N 1
ATOM 1636 C CA . GLU A 1 207 ? 20.168 6.920 -14.318 1.00 87.44 207 GLU A CA 1
ATOM 1637 C C . GLU A 1 207 ? 18.892 6.186 -13.864 1.00 87.44 207 GLU A C 1
ATOM 1639 O O . GLU A 1 207 ? 18.921 5.259 -13.052 1.00 87.44 207 GLU A O 1
ATOM 1644 N N . ASN A 1 208 ? 17.734 6.580 -14.405 1.00 92.44 208 ASN A N 1
ATOM 1645 C CA . ASN A 1 208 ? 16.444 6.010 -14.047 1.00 92.44 208 ASN A CA 1
ATOM 1646 C C . ASN A 1 208 ? 15.929 5.072 -15.144 1.00 92.44 208 ASN A C 1
ATOM 1648 O O . ASN A 1 208 ? 15.174 5.469 -16.035 1.00 92.44 208 ASN A O 1
ATOM 1652 N N . LEU A 1 209 ? 16.290 3.793 -15.021 1.00 94.81 209 LEU A N 1
ATOM 1653 C CA . LEU A 1 209 ? 15.857 2.743 -15.945 1.00 94.81 209 LEU A CA 1
ATOM 1654 C C . LEU A 1 209 ? 14.328 2.637 -16.042 1.00 94.81 209 LEU A C 1
ATOM 1656 O O . LEU A 1 209 ? 13.788 2.462 -17.130 1.00 94.81 209 LEU A O 1
ATOM 1660 N N . ARG A 1 210 ? 13.612 2.765 -14.916 1.00 95.94 210 ARG A N 1
ATOM 1661 C CA . ARG A 1 210 ? 12.143 2.672 -14.908 1.00 95.94 210 ARG A CA 1
ATOM 1662 C C . ARG A 1 210 ? 11.523 3.756 -15.785 1.00 95.94 210 ARG A C 1
ATOM 1664 O O . ARG A 1 210 ? 10.620 3.452 -16.551 1.00 95.94 210 ARG A O 1
ATOM 1671 N N . ALA A 1 211 ? 12.038 4.983 -15.706 1.00 95.31 211 ALA A N 1
ATOM 1672 C CA . ALA A 1 211 ? 11.563 6.092 -16.528 1.00 95.31 211 ALA A CA 1
ATOM 1673 C C . ALA A 1 211 ? 11.859 5.881 -18.023 1.00 95.31 211 ALA A C 1
ATOM 1675 O O . ALA A 1 211 ? 10.994 6.171 -18.847 1.00 95.31 211 ALA A O 1
ATOM 1676 N N . ALA A 1 212 ? 13.031 5.334 -18.372 1.00 95.62 212 ALA A N 1
ATOM 1677 C CA . ALA A 1 212 ? 13.362 5.000 -19.760 1.00 95.62 212 ALA A CA 1
ATOM 1678 C C . ALA A 1 212 ? 12.401 3.939 -20.334 1.00 95.62 212 ALA A C 1
ATOM 1680 O O . ALA A 1 212 ? 11.905 4.084 -21.450 1.00 95.62 212 ALA A O 1
ATOM 1681 N N . ILE A 1 213 ? 12.075 2.901 -19.553 1.00 96.31 213 ILE A N 1
ATOM 1682 C CA . ILE A 1 213 ? 11.108 1.869 -19.963 1.00 96.31 213 ILE A CA 1
ATOM 1683 C C . ILE A 1 213 ? 9.693 2.449 -20.061 1.00 96.31 213 ILE A C 1
ATOM 1685 O O . ILE A 1 213 ? 8.998 2.182 -21.037 1.00 96.31 213 ILE A O 1
ATOM 1689 N N . ASP A 1 214 ? 9.272 3.274 -19.098 1.00 96.38 214 ASP A N 1
ATOM 1690 C CA . ASP A 1 214 ? 7.955 3.921 -19.131 1.00 96.38 214 ASP A CA 1
ATOM 1691 C C . ASP A 1 214 ? 7.804 4.797 -20.388 1.00 96.38 214 ASP A C 1
ATOM 1693 O O . ASP A 1 214 ? 6.762 4.766 -21.043 1.00 96.38 214 ASP A O 1
ATOM 1697 N N . GLN A 1 215 ? 8.859 5.522 -20.778 1.00 94.25 215 GLN A N 1
ATOM 1698 C CA . GLN A 1 215 ? 8.884 6.267 -22.037 1.00 94.25 215 GLN A CA 1
ATOM 1699 C C . GLN A 1 215 ? 8.746 5.327 -23.244 1.00 94.25 215 GLN A C 1
ATOM 1701 O O . GLN A 1 215 ? 7.879 5.563 -24.088 1.00 94.25 215 GLN A O 1
ATOM 1706 N N . ALA A 1 216 ? 9.522 4.240 -23.294 1.00 94.50 216 ALA A N 1
ATOM 1707 C CA . ALA A 1 216 ? 9.463 3.246 -24.369 1.00 94.50 216 ALA A CA 1
ATOM 1708 C C . ALA A 1 216 ? 8.072 2.612 -24.523 1.00 94.50 216 ALA A C 1
ATOM 1710 O O . ALA A 1 216 ? 7.580 2.454 -25.638 1.00 94.50 216 ALA A O 1
ATOM 1711 N N . MET A 1 217 ? 7.386 2.328 -23.415 1.00 94.25 217 MET A N 1
ATOM 1712 C CA . MET A 1 217 ? 6.014 1.805 -23.410 1.00 94.25 217 MET A CA 1
ATOM 1713 C C . MET A 1 217 ? 4.983 2.785 -23.982 1.00 94.25 217 MET A C 1
ATOM 1715 O O . MET A 1 217 ? 3.925 2.362 -24.446 1.00 94.25 217 MET A O 1
ATOM 1719 N N . THR A 1 218 ? 5.281 4.085 -23.966 1.00 93.31 218 THR A N 1
ATOM 1720 C CA . THR A 1 218 ? 4.442 5.124 -24.586 1.00 93.31 218 THR A CA 1
ATOM 1721 C C . THR A 1 218 ? 4.879 5.496 -26.002 1.00 93.31 218 THR A C 1
ATOM 1723 O O . THR A 1 218 ? 4.192 6.279 -26.665 1.00 93.31 218 THR A O 1
ATOM 1726 N N . ALA A 1 219 ? 6.000 4.951 -26.482 1.00 87.94 219 ALA A N 1
ATOM 1727 C CA . ALA A 1 219 ? 6.509 5.240 -27.811 1.00 87.94 219 ALA A CA 1
ATOM 1728 C C . ALA A 1 219 ? 5.559 4.707 -28.893 1.00 87.94 219 ALA A C 1
ATOM 1730 O O . ALA A 1 219 ? 4.892 3.681 -28.750 1.00 87.94 219 ALA A O 1
ATOM 1731 N N . SER A 1 220 ? 5.507 5.406 -30.026 1.00 81.56 220 SER A N 1
ATOM 1732 C CA . SER A 1 220 ? 4.793 4.908 -31.201 1.00 81.56 220 SER A CA 1
ATOM 1733 C C . SER A 1 220 ? 5.393 3.580 -31.671 1.00 81.56 220 SER A C 1
ATOM 1735 O O . SER A 1 220 ? 6.612 3.437 -31.658 1.00 81.56 220 SER A O 1
ATOM 1737 N N . ALA A 1 221 ? 4.571 2.670 -32.203 1.00 74.62 221 ALA A N 1
ATOM 1738 C CA . ALA A 1 221 ? 5.017 1.360 -32.701 1.00 74.62 221 ALA A CA 1
ATOM 1739 C C . ALA A 1 221 ? 6.124 1.423 -33.779 1.00 74.62 221 ALA A C 1
ATOM 1741 O O . ALA A 1 221 ? 6.830 0.442 -34.006 1.00 74.62 221 ALA A O 1
ATOM 1742 N N . TYR A 1 222 ? 6.265 2.567 -34.457 1.00 72.44 222 TYR A N 1
ATOM 1743 C CA . TYR A 1 222 ? 7.310 2.820 -35.443 1.00 72.44 222 TYR A CA 1
ATOM 1744 C C . TYR A 1 222 ? 7.859 4.248 -35.273 1.00 72.44 222 TYR A C 1
ATOM 1746 O O . TYR A 1 222 ? 7.466 5.154 -36.011 1.00 72.44 222 TYR A O 1
ATOM 1754 N N . PRO A 1 223 ? 8.715 4.481 -34.264 1.00 75.75 223 PRO A N 1
ATOM 1755 C CA . PRO A 1 223 ? 9.264 5.802 -33.997 1.00 75.75 223 PRO A CA 1
ATOM 1756 C C . PRO A 1 223 ? 10.236 6.202 -35.105 1.00 75.75 223 PRO A C 1
ATOM 1758 O O . PRO A 1 223 ? 10.873 5.346 -35.725 1.00 75.75 223 PRO A O 1
ATOM 1761 N N . SER A 1 224 ? 10.336 7.500 -35.383 1.00 71.38 224 SER A N 1
ATOM 1762 C CA . SER A 1 224 ? 11.334 8.036 -36.310 1.00 71.38 224 SER A CA 1
ATOM 1763 C C . SER A 1 224 ? 12.749 7.697 -35.840 1.00 71.38 224 SER A C 1
ATOM 1765 O O . SER A 1 224 ? 12.998 7.585 -34.642 1.00 71.38 224 SER A O 1
ATOM 1767 N N . ALA A 1 225 ? 13.676 7.539 -36.787 1.00 72.00 225 ALA A N 1
ATOM 1768 C CA . ALA A 1 225 ? 15.091 7.399 -36.462 1.00 72.00 225 ALA A CA 1
ATOM 1769 C C . ALA A 1 225 ? 15.561 8.593 -35.613 1.00 72.00 225 ALA A C 1
ATOM 1771 O O . ALA A 1 225 ? 15.098 9.719 -35.831 1.00 72.00 225 ALA A O 1
ATOM 1772 N N . ARG A 1 226 ? 16.471 8.343 -34.663 1.00 70.25 226 ARG A N 1
ATOM 1773 C CA . ARG A 1 226 ? 17.134 9.413 -33.910 1.00 70.25 226 ARG A CA 1
ATOM 1774 C C . ARG A 1 226 ? 17.801 10.360 -34.920 1.00 70.25 226 ARG A C 1
ATOM 1776 O O . ARG A 1 226 ? 18.469 9.860 -35.826 1.00 70.25 226 ARG A O 1
ATOM 1783 N N . PRO A 1 227 ? 17.616 11.685 -34.809 1.00 66.31 227 PRO A N 1
ATOM 1784 C CA . PRO A 1 227 ? 18.427 12.629 -35.565 1.00 66.31 227 PRO A CA 1
ATOM 1785 C C . PRO A 1 227 ? 19.901 12.389 -35.229 1.00 66.31 227 PRO A C 1
ATOM 1787 O O . PRO A 1 227 ? 20.239 12.277 -34.053 1.00 66.31 227 PRO A O 1
ATOM 1790 N N . GLU A 1 228 ? 20.762 12.269 -36.236 1.00 60.66 228 GLU A N 1
ATOM 1791 C CA . GLU A 1 228 ? 22.206 12.298 -36.003 1.00 60.66 228 GLU A CA 1
ATOM 1792 C C . GLU A 1 228 ? 22.559 13.693 -35.477 1.00 60.66 228 GLU A C 1
ATOM 1794 O O . GLU A 1 228 ? 22.233 14.699 -36.119 1.00 60.66 228 GLU A O 1
ATOM 1799 N N . ASP A 1 229 ? 23.171 13.761 -34.294 1.00 56.28 229 ASP A N 1
ATOM 1800 C CA . ASP A 1 229 ? 23.735 15.017 -33.815 1.00 56.28 229 ASP A CA 1
ATOM 1801 C C . ASP A 1 229 ? 24.820 15.452 -34.809 1.00 56.28 229 ASP A C 1
ATOM 1803 O O . ASP A 1 229 ? 25.627 14.617 -35.232 1.00 56.28 229 ASP A O 1
ATOM 1807 N N . PRO A 1 230 ? 24.851 16.731 -35.224 1.00 52.41 230 PRO A N 1
ATOM 1808 C CA . PRO A 1 230 ? 25.911 17.208 -36.094 1.00 52.41 230 PRO A CA 1
ATOM 1809 C C . PRO A 1 230 ? 27.247 16.949 -35.403 1.00 52.41 230 PRO A C 1
ATOM 1811 O O . PRO A 1 230 ? 27.448 17.399 -34.271 1.00 52.41 230 PRO A O 1
ATOM 1814 N N . GLU A 1 231 ? 28.140 16.216 -36.075 1.00 49.72 231 GLU A N 1
ATOM 1815 C CA . GLU A 1 231 ? 29.488 15.980 -35.567 1.00 49.72 231 GLU A CA 1
ATOM 1816 C C . GLU A 1 231 ? 30.091 17.322 -35.133 1.00 49.72 231 GLU A C 1
ATOM 1818 O O . GLU A 1 231 ? 30.076 18.287 -35.912 1.00 49.72 231 GLU A O 1
ATOM 1823 N N . PRO A 1 232 ? 30.586 17.425 -33.891 1.00 51.88 232 PRO A N 1
ATOM 1824 C CA . PRO A 1 232 ? 31.171 18.662 -33.426 1.00 51.88 232 PRO A CA 1
ATOM 1825 C C . PRO A 1 232 ? 32.326 19.059 -34.347 1.00 51.88 232 PRO A C 1
ATOM 1827 O O . PRO A 1 232 ? 33.222 18.255 -34.598 1.00 51.88 232 PRO A O 1
ATOM 1830 N N . GLU A 1 233 ? 32.339 20.303 -34.832 1.00 52.81 233 GLU A N 1
ATOM 1831 C CA . GLU A 1 233 ? 33.324 20.771 -35.823 1.00 52.81 233 GLU A CA 1
ATOM 1832 C C . GLU A 1 233 ? 34.794 20.589 -35.390 1.00 52.81 233 GLU A C 1
ATOM 1834 O O . GLU A 1 233 ? 35.680 20.634 -36.238 1.00 52.81 233 GLU A O 1
ATOM 1839 N N . TYR A 1 234 ? 35.057 20.349 -34.100 1.00 52.03 234 TYR A N 1
ATOM 1840 C CA . TYR A 1 234 ? 36.388 20.093 -33.543 1.00 52.03 234 TYR A CA 1
ATOM 1841 C C . TYR A 1 234 ? 36.935 18.672 -33.779 1.00 52.03 234 TYR A C 1
ATOM 1843 O O . TYR A 1 234 ? 38.091 18.429 -33.447 1.00 52.03 234 TYR A O 1
ATOM 1851 N N . LEU A 1 235 ? 36.134 17.739 -34.312 1.00 46.12 235 LEU A N 1
ATOM 1852 C CA . LEU A 1 235 ? 36.575 16.395 -34.730 1.00 46.12 235 LEU A CA 1
ATOM 1853 C C . LEU A 1 235 ? 36.860 16.295 -36.233 1.00 46.12 235 LEU A C 1
ATOM 1855 O O . LEU A 1 235 ? 37.133 15.208 -36.736 1.00 46.12 235 LEU A O 1
ATOM 1859 N N . LYS A 1 236 ? 36.829 17.415 -36.966 1.00 47.84 236 LYS A N 1
ATOM 1860 C CA . LYS A 1 236 ? 37.487 17.455 -38.270 1.00 47.84 236 L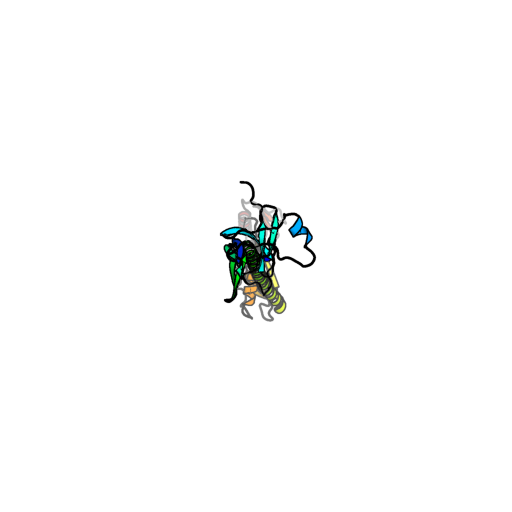YS A CA 1
ATOM 1861 C C . LYS A 1 236 ? 38.978 17.316 -38.000 1.00 47.84 236 LYS A C 1
ATOM 1863 O O . LYS A 1 236 ? 39.636 18.299 -37.677 1.00 47.84 236 LYS A O 1
ATOM 1868 N N . ASP A 1 237 ? 39.475 16.087 -38.076 1.00 52.03 237 ASP A N 1
ATOM 1869 C CA . ASP A 1 237 ? 40.894 15.816 -38.218 1.00 52.03 237 ASP A CA 1
ATOM 1870 C C . ASP A 1 237 ? 41.356 16.634 -39.427 1.00 52.03 237 ASP A C 1
ATOM 1872 O O . ASP A 1 237 ? 41.090 16.284 -40.579 1.00 52.03 237 ASP A O 1
ATOM 1876 N N . ASP A 1 238 ? 41.963 17.794 -39.169 1.00 54.41 238 ASP A N 1
ATOM 1877 C CA . ASP A 1 238 ? 42.695 18.508 -40.196 1.00 54.41 238 ASP A CA 1
ATOM 1878 C C . ASP A 1 238 ? 43.757 17.514 -40.673 1.00 54.41 238 ASP A C 1
ATOM 1880 O O . ASP A 1 238 ? 44.655 17.127 -39.926 1.00 54.41 238 ASP A O 1
ATOM 1884 N N . ASP A 1 239 ? 43.596 17.025 -41.897 1.00 61.09 239 ASP A N 1
ATOM 1885 C CA . ASP A 1 239 ? 44.421 15.974 -42.481 1.00 61.09 239 ASP A CA 1
ATOM 1886 C C . ASP A 1 239 ? 45.820 16.566 -42.749 1.00 61.09 239 ASP A C 1
ATOM 1888 O O . ASP A 1 239 ? 46.095 17.152 -43.802 1.00 61.09 239 ASP A O 1
ATOM 1892 N N . TRP A 1 240 ? 46.692 16.543 -41.733 1.00 71.00 240 TRP A N 1
ATOM 1893 C CA . TRP A 1 240 ? 48.028 17.148 -41.769 1.00 71.00 240 TRP A CA 1
ATOM 1894 C C . TRP A 1 240 ? 48.956 16.323 -42.665 1.00 71.00 240 TRP A C 1
ATOM 1896 O O . TRP A 1 240 ? 49.801 15.550 -42.210 1.00 71.00 240 TRP A O 1
ATOM 1906 N N . HIS A 1 241 ? 48.818 16.508 -43.975 1.00 80.12 241 HIS A N 1
ATOM 1907 C CA . HIS A 1 241 ? 49.636 15.831 -44.970 1.00 80.12 241 HIS A CA 1
ATOM 1908 C C . HIS A 1 241 ? 50.998 16.525 -45.130 1.00 80.12 241 HIS A C 1
ATOM 1910 O O . HIS A 1 241 ? 51.088 17.670 -45.581 1.00 80.12 241 HIS A O 1
ATOM 1916 N N . MET A 1 242 ? 52.084 15.830 -44.783 1.00 84.81 242 MET A N 1
ATOM 1917 C CA . MET A 1 242 ? 53.448 16.309 -45.026 1.00 84.81 242 MET A CA 1
ATOM 1918 C C . MET A 1 242 ? 53.921 15.940 -46.432 1.00 84.81 242 MET A C 1
ATOM 1920 O O . MET A 1 242 ? 53.771 14.806 -46.887 1.00 84.81 242 MET A O 1
ATOM 1924 N N . ASN A 1 243 ? 54.526 16.896 -47.127 1.00 88.31 243 ASN A N 1
ATOM 1925 C CA . ASN A 1 243 ? 55.112 16.667 -48.439 1.00 88.31 243 ASN A CA 1
ATOM 1926 C C . ASN A 1 243 ? 56.384 15.806 -48.331 1.00 88.31 243 ASN A C 1
ATOM 1928 O O . ASN A 1 243 ? 57.083 15.871 -47.316 1.00 88.31 243 ASN A O 1
ATOM 1932 N N . PRO A 1 244 ? 56.721 15.014 -49.366 1.00 89.69 244 PRO A N 1
ATOM 1933 C CA . PRO A 1 244 ? 57.929 14.194 -49.362 1.00 89.69 244 PRO A CA 1
ATOM 1934 C C . PRO A 1 244 ? 59.200 15.027 -49.142 1.00 89.69 244 PRO A C 1
ATOM 1936 O O . PRO A 1 244 ? 59.260 16.198 -49.517 1.00 89.69 244 PRO A O 1
ATOM 1939 N N . CYS A 1 245 ? 60.242 14.414 -48.577 1.00 89.44 245 CYS A N 1
ATOM 1940 C CA . CYS A 1 245 ? 61.537 15.082 -48.408 1.00 89.44 245 CYS A CA 1
ATOM 1941 C C . CYS A 1 245 ? 62.194 15.402 -49.768 1.00 89.44 245 CYS A C 1
ATOM 1943 O O . CYS A 1 245 ? 61.733 14.934 -50.815 1.00 89.44 245 CYS A O 1
ATOM 1945 N N . LYS A 1 246 ? 63.319 16.134 -49.799 1.00 86.00 246 LYS A N 1
ATOM 1946 C CA . LYS A 1 246 ? 63.971 16.519 -51.075 1.00 86.00 246 LYS A CA 1
ATOM 1947 C C . LYS A 1 246 ? 64.461 15.335 -51.911 1.00 86.00 246 LYS A C 1
ATOM 1949 O O . LYS A 1 246 ? 64.702 15.483 -53.106 1.00 86.00 246 LYS A O 1
ATOM 1954 N N . GLN A 1 247 ? 64.619 14.169 -51.289 1.00 84.50 247 GLN A N 1
ATOM 1955 C CA . GLN A 1 247 ? 64.989 12.916 -51.954 1.00 84.50 247 GLN A CA 1
ATOM 1956 C C . GLN A 1 247 ? 63.764 12.105 -52.420 1.00 84.50 247 GLN A C 1
ATOM 1958 O O . GLN A 1 247 ? 63.921 11.040 -53.008 1.00 84.50 247 GLN A O 1
ATOM 1963 N N . GLY A 1 248 ? 62.547 12.604 -52.182 1.00 84.88 248 GLY A N 1
ATOM 1964 C CA . GLY A 1 248 ? 61.290 11.972 -52.584 1.00 84.88 248 GLY A CA 1
ATOM 1965 C C . GLY A 1 248 ? 60.751 10.928 -51.601 1.00 84.88 248 GLY A C 1
ATOM 1966 O O . GLY A 1 248 ? 59.768 10.257 -51.918 1.00 84.88 248 GLY A O 1
ATOM 1967 N N . HIS A 1 249 ? 61.351 10.775 -50.416 1.00 88.25 249 HIS A N 1
ATOM 1968 C CA . HIS A 1 249 ? 60.849 9.851 -49.397 1.00 88.25 249 HIS A CA 1
ATOM 1969 C C . HIS A 1 249 ? 59.541 10.371 -48.792 1.00 88.25 249 HIS A C 1
ATOM 1971 O O . HIS A 1 249 ? 59.437 11.542 -48.430 1.00 88.25 249 HIS A O 1
ATOM 1977 N N . ARG A 1 250 ? 58.548 9.483 -48.677 1.00 85.31 250 ARG A N 1
ATOM 1978 C CA . ARG A 1 250 ? 57.202 9.789 -48.155 1.00 85.31 250 ARG A CA 1
ATOM 1979 C C . ARG A 1 250 ? 57.030 9.480 -46.671 1.00 85.31 250 ARG A C 1
ATOM 1981 O O . ARG A 1 250 ? 56.008 9.819 -46.094 1.00 85.31 250 ARG A O 1
ATOM 1988 N N . ASP A 1 251 ? 58.012 8.814 -46.078 1.00 86.81 251 ASP A N 1
ATOM 1989 C CA . ASP A 1 251 ? 58.037 8.500 -44.654 1.00 86.81 251 ASP A CA 1
ATOM 1990 C C . ASP A 1 251 ? 58.585 9.710 -43.888 1.00 86.81 251 ASP A C 1
ATOM 1992 O O . ASP A 1 251 ? 59.769 9.791 -43.549 1.00 86.81 251 ASP A O 1
ATOM 1996 N N . VAL A 1 252 ? 57.719 10.709 -43.751 1.00 87.06 252 VAL A N 1
ATOM 1997 C CA . VAL A 1 252 ? 57.985 12.002 -43.123 1.00 87.06 252 VAL A CA 1
ATOM 1998 C C . VAL A 1 252 ? 56.969 12.229 -42.010 1.00 87.06 252 VAL A C 1
ATOM 2000 O O . VAL A 1 252 ? 55.806 11.845 -42.134 1.00 87.06 252 VAL A O 1
ATOM 2003 N N . GLY A 1 253 ? 57.400 12.842 -40.915 1.00 87.88 253 GLY A N 1
ATOM 2004 C CA . GLY A 1 253 ? 56.529 13.106 -39.774 1.00 87.88 253 GLY A CA 1
ATOM 2005 C C . GLY A 1 253 ? 56.975 14.323 -38.980 1.00 87.88 253 GLY A C 1
ATOM 2006 O O . GLY A 1 253 ? 58.154 14.682 -38.982 1.00 87.88 253 GLY A O 1
ATOM 2007 N N . ALA A 1 254 ? 56.022 14.954 -38.294 1.00 88.62 254 ALA A N 1
ATOM 2008 C CA . ALA A 1 254 ? 56.271 16.073 -37.399 1.00 88.62 254 ALA A CA 1
ATOM 2009 C C . ALA A 1 254 ? 55.807 15.729 -35.982 1.00 88.62 254 ALA A C 1
ATOM 2011 O O . ALA A 1 254 ? 54.657 15.357 -35.765 1.00 88.62 254 ALA A O 1
ATOM 2012 N N . SER A 1 255 ? 56.702 15.857 -35.004 1.00 84.75 255 SER A N 1
ATOM 2013 C CA . SER A 1 255 ? 56.391 15.667 -33.587 1.00 84.75 255 SER A CA 1
ATOM 2014 C C . SER A 1 255 ? 57.372 16.434 -32.704 1.00 84.75 255 SER A C 1
ATOM 2016 O O . SER A 1 255 ? 58.542 16.593 -33.048 1.00 84.75 255 SER A O 1
ATOM 2018 N N . GLY A 1 256 ? 56.899 16.938 -31.561 1.00 84.25 256 GLY A N 1
ATOM 2019 C CA . GLY A 1 256 ? 57.735 17.609 -30.560 1.00 84.25 256 GLY A CA 1
ATOM 2020 C C . GLY A 1 256 ? 58.487 18.844 -31.069 1.00 84.25 256 GLY A C 1
ATOM 2021 O O . GLY A 1 256 ? 59.584 19.117 -30.592 1.00 84.25 256 GLY A O 1
ATOM 2022 N N . GLY A 1 257 ? 57.935 19.565 -32.052 1.00 87.88 257 GLY A N 1
ATOM 2023 C CA . GLY A 1 257 ? 58.619 20.699 -32.688 1.00 87.88 257 GLY A CA 1
ATOM 2024 C C . GLY A 1 257 ? 59.671 20.313 -33.730 1.00 87.88 257 GLY A C 1
ATOM 2025 O O . GLY A 1 257 ? 60.431 21.172 -34.170 1.00 87.88 257 GLY A O 1
ATOM 2026 N N . VAL A 1 258 ? 59.723 19.051 -34.161 1.00 89.06 258 VAL A N 1
ATOM 2027 C CA . VAL A 1 258 ? 60.653 18.578 -35.195 1.00 89.06 258 VAL A CA 1
ATOM 2028 C C . VAL A 1 258 ? 59.878 17.925 -36.331 1.00 89.06 258 VAL A C 1
ATOM 2030 O O . VAL A 1 258 ? 59.075 17.032 -36.089 1.00 89.06 258 VAL A O 1
ATOM 2033 N N . ALA A 1 259 ? 60.143 18.350 -37.563 1.00 91.44 259 ALA A N 1
ATOM 2034 C CA . ALA A 1 259 ? 59.684 17.711 -38.791 1.00 91.44 259 ALA A CA 1
ATOM 2035 C C . ALA A 1 259 ? 60.872 17.011 -39.453 1.00 91.44 259 ALA A C 1
ATOM 2037 O O . ALA A 1 259 ? 61.885 17.660 -39.714 1.00 91.44 259 ALA A O 1
ATOM 2038 N N . ALA A 1 260 ? 60.786 15.705 -39.690 1.00 92.38 260 ALA A N 1
ATOM 2039 C CA . ALA A 1 260 ? 61.903 14.923 -40.207 1.00 92.38 260 ALA A CA 1
ATOM 2040 C C . ALA A 1 260 ? 61.459 13.840 -41.190 1.00 92.38 260 ALA A C 1
ATOM 2042 O O . ALA A 1 260 ? 60.337 13.335 -41.137 1.00 92.38 260 ALA A O 1
ATOM 2043 N N . CYS A 1 261 ? 62.385 13.469 -42.069 1.00 92.12 261 CYS A N 1
ATOM 2044 C CA . CYS A 1 261 ? 62.305 12.247 -42.850 1.00 92.12 261 CYS A CA 1
ATOM 2045 C C . CYS A 1 261 ? 62.857 11.081 -42.022 1.00 92.12 261 CYS A C 1
ATOM 2047 O O . CYS A 1 261 ? 63.944 11.176 -41.462 1.00 92.12 261 CYS A O 1
ATOM 2049 N N . ASN A 1 262 ? 62.154 9.953 -41.985 1.00 88.00 262 ASN A N 1
ATOM 2050 C CA . ASN A 1 262 ? 62.616 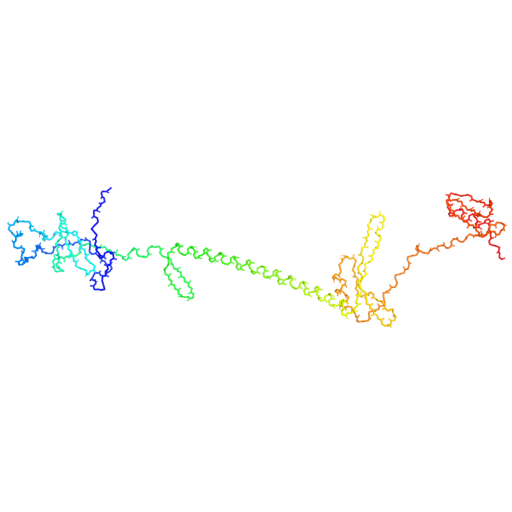8.759 -41.268 1.00 88.00 262 ASN A CA 1
ATOM 2051 C C . ASN A 1 262 ? 63.595 7.906 -42.093 1.00 88.00 262 ASN A C 1
ATOM 2053 O O . ASN A 1 262 ? 64.187 6.959 -41.581 1.00 88.00 262 ASN A O 1
ATOM 2057 N N . GLN A 1 263 ? 63.770 8.233 -43.378 1.00 87.50 263 GLN A N 1
ATOM 2058 C CA . GLN A 1 263 ? 64.641 7.503 -44.307 1.00 87.50 263 GLN A CA 1
ATOM 2059 C C . GLN A 1 263 ? 65.952 8.233 -44.626 1.00 87.50 263 GLN A C 1
ATOM 2061 O O . GLN A 1 263 ? 66.872 7.626 -45.170 1.00 87.50 263 GLN A O 1
ATOM 2066 N N . CYS A 1 264 ? 66.065 9.523 -44.303 1.00 89.38 264 CYS A N 1
ATOM 2067 C CA . CYS A 1 264 ? 67.304 10.284 -44.453 1.00 89.38 264 CYS A CA 1
ATOM 2068 C C . CYS A 1 264 ? 67.444 11.316 -43.333 1.00 89.38 264 CYS A C 1
ATOM 2070 O O . CYS A 1 264 ? 66.461 11.678 -42.704 1.00 89.38 264 CYS A O 1
ATOM 2072 N N . ASP A 1 265 ? 68.645 11.856 -43.129 1.00 89.75 265 ASP A N 1
ATOM 2073 C CA . ASP A 1 265 ? 68.925 12.804 -42.038 1.00 89.75 265 ASP A CA 1
ATOM 2074 C C . ASP A 1 265 ? 68.340 14.224 -42.254 1.00 89.75 265 ASP A C 1
ATOM 2076 O O . ASP A 1 265 ? 68.790 15.196 -41.642 1.00 89.75 265 ASP A O 1
ATOM 2080 N N . GLU A 1 266 ? 67.354 14.383 -43.143 1.00 90.94 266 GLU A N 1
ATOM 2081 C CA . GLU A 1 266 ? 66.689 15.666 -43.384 1.00 90.94 266 GLU A CA 1
ATOM 2082 C C . GLU A 1 266 ? 65.691 15.975 -42.262 1.00 90.94 266 GLU A C 1
ATOM 2084 O O . GLU A 1 266 ? 64.738 15.228 -42.039 1.00 90.94 266 GLU A O 1
ATOM 2089 N N . LYS A 1 267 ? 65.899 17.104 -41.573 1.00 94.00 267 LYS A N 1
ATOM 2090 C CA . LYS A 1 267 ? 65.041 17.567 -40.478 1.00 94.00 267 LYS A CA 1
ATOM 2091 C C . LYS A 1 267 ? 64.966 19.090 -40.372 1.00 94.00 267 LYS A C 1
ATOM 2093 O O . LYS A 1 267 ? 65.892 19.797 -40.770 1.00 94.00 267 LYS A O 1
ATOM 2098 N N . ILE A 1 268 ? 63.876 19.581 -39.789 1.00 91.88 268 ILE A N 1
ATOM 2099 C CA . ILE A 1 268 ? 63.594 20.989 -39.490 1.00 91.88 268 ILE A CA 1
ATOM 2100 C C . ILE A 1 268 ? 63.079 21.082 -38.053 1.00 91.88 268 ILE A C 1
ATOM 2102 O O . ILE A 1 268 ? 62.205 20.319 -37.654 1.00 91.88 268 ILE A O 1
ATOM 2106 N N . GLU A 1 269 ? 63.603 22.035 -37.286 1.00 93.75 269 GLU A N 1
ATOM 2107 C CA . GLU A 1 269 ? 63.221 22.266 -35.889 1.00 93.75 269 GLU A CA 1
ATOM 2108 C C . GLU A 1 269 ? 62.477 23.612 -35.752 1.00 93.75 269 GLU A C 1
ATOM 2110 O O . GLU A 1 269 ? 62.803 24.609 -36.413 1.00 93.75 269 GLU A O 1
ATOM 2115 N N . ALA A 1 270 ? 61.449 23.638 -34.907 1.00 91.88 270 ALA A N 1
ATOM 2116 C CA . ALA A 1 270 ? 60.603 24.788 -34.604 1.00 91.88 270 ALA A CA 1
ATOM 2117 C C . ALA A 1 270 ? 60.109 24.740 -33.146 1.00 91.88 270 ALA A C 1
ATOM 2119 O O . ALA A 1 270 ? 60.359 23.777 -32.424 1.00 91.88 270 ALA A O 1
ATOM 2120 N N . ALA A 1 271 ? 59.419 25.794 -32.695 1.00 87.56 271 ALA A N 1
ATOM 2121 C CA . ALA A 1 271 ? 58.959 25.883 -31.308 1.00 87.56 271 ALA A CA 1
ATOM 2122 C C . ALA A 1 271 ? 57.756 24.966 -31.018 1.00 87.56 271 ALA A C 1
ATOM 2124 O O . ALA A 1 271 ? 57.564 24.547 -29.878 1.00 87.56 271 ALA A O 1
ATOM 2125 N N . THR A 1 272 ? 56.955 24.642 -32.038 1.00 87.06 272 THR A N 1
ATOM 2126 C CA . THR A 1 272 ? 55.775 23.771 -31.935 1.00 87.06 272 THR A CA 1
ATOM 2127 C C . THR A 1 272 ? 55.715 22.788 -33.107 1.00 87.06 272 THR A C 1
ATOM 2129 O O . THR A 1 272 ? 56.312 23.020 -34.161 1.00 87.06 272 THR A O 1
ATOM 2132 N N . THR A 1 273 ? 54.988 21.676 -32.944 1.00 85.81 273 THR A N 1
ATOM 2133 C CA . THR A 1 273 ? 54.791 20.680 -34.017 1.00 85.81 273 THR A CA 1
ATOM 2134 C C . THR A 1 273 ? 54.104 21.287 -35.242 1.00 85.81 273 THR A C 1
ATOM 2136 O O . THR A 1 273 ? 54.495 20.976 -36.364 1.00 85.81 273 THR A O 1
ATOM 2139 N N . GLN A 1 274 ? 53.144 22.196 -35.035 1.00 85.50 274 GLN A N 1
ATOM 2140 C CA . GLN A 1 274 ? 52.459 22.901 -36.120 1.00 85.50 274 GLN A CA 1
ATOM 2141 C C . GLN A 1 274 ? 53.425 23.772 -36.930 1.00 85.50 274 GLN A C 1
ATOM 2143 O O . GLN A 1 274 ? 53.468 23.679 -38.153 1.00 85.50 274 GLN A O 1
ATOM 2148 N N . GLU A 1 275 ? 54.272 24.560 -36.263 1.00 86.69 275 GLU A N 1
ATOM 2149 C CA . GLU A 1 275 ? 55.270 25.376 -36.961 1.00 86.69 275 GLU A CA 1
ATOM 2150 C C . GLU A 1 275 ? 56.293 24.516 -37.714 1.00 86.69 275 GLU A C 1
ATOM 2152 O O . GLU A 1 275 ? 56.741 24.893 -38.798 1.00 86.69 275 GLU A O 1
ATOM 2157 N N . ALA A 1 276 ? 56.681 23.365 -37.157 1.00 88.94 276 ALA A N 1
ATOM 2158 C CA . ALA A 1 276 ? 57.585 22.435 -37.827 1.00 88.94 276 ALA A CA 1
ATOM 2159 C C . ALA A 1 276 ? 56.943 21.847 -39.096 1.00 88.94 276 ALA A C 1
ATOM 2161 O O . ALA A 1 276 ? 57.597 21.797 -40.139 1.00 88.94 276 ALA A O 1
ATOM 2162 N N . PHE A 1 277 ? 55.660 21.473 -39.026 1.00 88.62 277 PHE A N 1
ATOM 2163 C CA . PHE A 1 277 ? 54.858 20.995 -40.156 1.00 88.62 277 PHE A CA 1
ATOM 2164 C C . PHE A 1 277 ? 54.731 22.050 -41.265 1.00 88.62 277 PHE A C 1
ATOM 2166 O O . PHE A 1 277 ? 55.058 21.784 -42.424 1.00 88.62 277 PHE A O 1
ATOM 2173 N N . GLU A 1 278 ? 54.330 23.274 -40.916 1.00 89.69 278 GLU A N 1
ATOM 2174 C CA . GLU A 1 278 ? 54.153 24.365 -41.880 1.00 89.69 278 GLU A CA 1
ATOM 2175 C C . GLU A 1 278 ? 55.480 24.735 -42.561 1.00 89.69 278 GLU A C 1
ATOM 2177 O O . GLU A 1 278 ? 55.538 24.890 -43.784 1.00 89.69 278 GLU A O 1
ATOM 2182 N N . ARG A 1 279 ? 56.582 24.802 -41.798 1.00 90.44 279 ARG A N 1
ATOM 2183 C CA . ARG A 1 279 ? 57.928 25.048 -42.350 1.00 90.44 279 ARG A CA 1
ATOM 2184 C C . ARG A 1 279 ? 58.396 23.916 -43.257 1.00 90.44 279 ARG A C 1
ATOM 2186 O O . ARG A 1 279 ? 59.048 24.182 -44.270 1.00 90.44 279 ARG A O 1
ATOM 2193 N N . TRP A 1 280 ? 58.079 22.671 -42.913 1.00 91.75 280 TRP A N 1
ATOM 2194 C CA . TRP A 1 280 ? 58.396 21.522 -43.751 1.00 91.75 280 TRP A CA 1
ATOM 2195 C C . TRP A 1 280 ? 57.687 21.609 -45.099 1.00 91.75 280 TRP A C 1
ATOM 2197 O O . TRP A 1 280 ? 58.356 21.601 -46.130 1.00 91.75 280 TRP A O 1
ATOM 2207 N N . ASN A 1 281 ? 56.369 21.803 -45.105 1.00 89.31 281 ASN A N 1
ATOM 2208 C CA . ASN A 1 281 ? 55.591 21.889 -46.342 1.00 89.31 281 ASN A CA 1
ATOM 2209 C C . ASN A 1 281 ? 55.923 23.129 -47.184 1.00 89.31 281 ASN A C 1
ATOM 2211 O O . ASN A 1 281 ? 55.917 23.051 -48.411 1.00 89.31 281 ASN A O 1
ATOM 2215 N N . ALA A 1 282 ? 56.292 24.249 -46.554 1.00 89.31 282 ALA A N 1
ATOM 2216 C CA . ALA A 1 282 ? 56.756 25.440 -47.268 1.00 89.31 282 ALA A CA 1
ATOM 2217 C C . ALA A 1 282 ? 58.115 25.234 -47.965 1.00 89.31 282 ALA A C 1
ATOM 2219 O O . ALA A 1 282 ? 58.371 25.818 -49.017 1.00 89.31 282 ALA A O 1
ATOM 2220 N N . THR A 1 283 ? 59.000 24.418 -47.384 1.00 87.44 283 THR A N 1
ATOM 2221 C CA . THR A 1 283 ? 60.341 24.139 -47.936 1.00 87.44 283 THR A CA 1
ATOM 2222 C C . THR A 1 283 ? 60.384 22.915 -48.852 1.00 87.44 283 THR A C 1
ATOM 2224 O O . THR A 1 283 ? 61.353 22.746 -49.596 1.00 87.44 283 THR A O 1
ATOM 2227 N N . HIS A 1 284 ? 59.323 22.110 -48.835 1.00 88.56 284 HIS A N 1
ATOM 2228 C CA . HIS A 1 284 ? 59.102 20.945 -49.682 1.00 88.56 284 HIS A CA 1
ATOM 2229 C C . HIS A 1 284 ? 57.767 21.118 -50.407 1.00 88.56 284 HIS A C 1
ATOM 2231 O O . HIS A 1 284 ? 56.792 20.468 -50.038 1.00 88.56 284 HIS A O 1
ATOM 2237 N N . PRO A 1 285 ? 57.660 22.031 -51.389 1.00 81.31 285 PRO A N 1
ATOM 2238 C CA . PRO A 1 285 ? 56.420 22.183 -52.137 1.00 81.31 285 PRO A CA 1
ATOM 2239 C C . PRO A 1 285 ? 56.074 20.862 -52.832 1.00 81.31 285 PRO A C 1
ATOM 2241 O O . PRO A 1 285 ? 56.965 20.152 -53.305 1.00 81.31 285 PRO A O 1
ATOM 2244 N N . ALA A 1 286 ? 54.784 20.531 -52.888 1.00 69.25 286 ALA A N 1
ATOM 2245 C CA . ALA A 1 286 ? 54.321 19.374 -53.637 1.00 69.25 286 ALA A CA 1
ATOM 2246 C C . ALA A 1 286 ? 54.782 19.513 -55.096 1.00 69.25 286 ALA A C 1
ATOM 2248 O O . ALA A 1 286 ? 54.547 20.537 -55.737 1.00 69.25 286 ALA A O 1
ATOM 2249 N N . ILE A 1 287 ? 55.492 18.504 -55.595 1.00 62.91 287 ILE A N 1
ATOM 2250 C CA . ILE A 1 287 ? 55.815 18.402 -57.017 1.00 62.91 287 ILE A CA 1
ATOM 2251 C C . ILE A 1 287 ? 54.510 17.978 -57.702 1.00 62.91 287 ILE A C 1
ATOM 2253 O O . ILE A 1 287 ? 53.978 16.928 -57.342 1.00 62.91 287 ILE A O 1
ATOM 2257 N N . GLU A 1 288 ? 53.981 18.807 -58.610 1.00 49.50 288 GLU A N 1
ATOM 2258 C CA . GLU A 1 288 ? 52.845 18.443 -59.480 1.00 49.50 288 GLU A CA 1
ATOM 2259 C C . GLU A 1 288 ? 53.148 17.206 -60.339 1.00 49.50 288 GLU A C 1
ATOM 2261 O O . GLU A 1 288 ? 54.277 17.109 -60.881 1.00 49.50 288 GLU A O 1
#

Sequence (288 aa):
MPKEKRIECPALRMRSDSYPFGNRVPRTVRMLRTVTADPMPVTGFSYIKGDMPVAPVNEIFKVWTNSHGAVAAVLPNGTRLGLRPEEFEVETWLDLSTEATVGLVDFGFDDRMTKVTQEAYSIFLAREGAARGKIEALQQRLNAADQRIDELERDKHRLDSLESNCWDIRFDSSPNGDAGDSSINIEVVGHWMDKPFERVIGENYSENLRAAIDQAMTASAYPSARPEDPEPEYLKDDDWHMNPCKQGHRDVGASGGVAACNQCDEKIEAATTQEAFERWNATHPAIE

Foldseek 3Di:
DPPDPDDDAQLVVAADPQADPPQKDFFKKAFQAKDWADDDPVVPVCVVVPPIDIDHHRDMFTWHAYRNGFIWGQDPVRDTHTDDPVGIDRPDIDGNPVPPQPAWDWDDDPPDTDTDHPVVVVVVVVVVVVVVVVVVVVVVVVVVVVVVVVVVVLVVVLVCLCVVQVKDKDWDWADPPPPPGIFIKIFIWGADPDPVRIATQFIDRVPDPSRRSVSSVVGDPDDDHDPDDPDPPVPPPPPLQFAADPVRQRQWAFDPQKTDHPVDGDIDGGNGSVVRSVVRCVVRPHDD

Organism: NCBI:txid2745512

pLDDT: mean 83.78, std 14.19, range [32.31, 98.44]